Protein AF-A0A834Q618-F1 (afdb_monomer_lite)

Radius of gyration: 37.73 Å; chains: 1; bounding box: 84×30×116 Å

Structure (mmCIF, N/CA/C/O backbone):
data_AF-A0A834Q618-F1
#
_entry.id   AF-A0A834Q618-F1
#
loop_
_atom_site.group_PDB
_atom_site.id
_atom_site.type_symbol
_atom_site.label_atom_id
_atom_site.label_alt_id
_atom_site.label_comp_id
_atom_site.label_asym_id
_atom_site.label_entity_id
_atom_site.label_seq_id
_atom_site.pdbx_PDB_ins_code
_atom_site.Cartn_x
_atom_site.Cartn_y
_atom_site.Cartn_z
_atom_site.occupancy
_atom_site.B_iso_or_equiv
_atom_site.auth_seq_id
_atom_site.auth_comp_id
_atom_site.auth_asym_id
_atom_site.auth_atom_id
_atom_site.pdbx_PDB_model_num
ATOM 1 N N . MET A 1 1 ? -17.304 11.731 16.833 1.00 40.66 1 MET A N 1
ATOM 2 C CA . MET A 1 1 ? -16.859 10.463 17.456 1.00 40.66 1 MET A CA 1
ATOM 3 C C . MET A 1 1 ? -17.101 10.399 18.963 1.00 40.66 1 MET A C 1
ATOM 5 O O . MET A 1 1 ? -17.538 9.357 19.423 1.00 40.66 1 MET A O 1
ATOM 9 N N . LEU A 1 2 ? -16.956 11.498 19.718 1.00 38.47 2 LEU A N 1
ATOM 10 C CA . LEU A 1 2 ? -17.278 11.544 21.161 1.00 38.47 2 LEU A CA 1
ATOM 11 C C . LEU A 1 2 ? -18.726 11.138 21.531 1.00 38.47 2 LEU A C 1
ATOM 13 O O . LEU A 1 2 ? -18.970 10.692 22.645 1.00 38.47 2 LEU A O 1
ATOM 17 N N . VAL A 1 3 ? -19.680 11.230 20.597 1.00 41.81 3 VAL A N 1
ATOM 18 C CA . VAL A 1 3 ? -21.103 10.918 20.839 1.00 41.81 3 VAL A CA 1
ATOM 19 C C . VAL A 1 3 ? -21.386 9.406 20.951 1.00 41.81 3 VAL A C 1
ATOM 21 O O . VAL A 1 3 ? -22.304 9.021 21.665 1.00 41.81 3 VAL A O 1
ATOM 24 N N . GLN A 1 4 ? -20.587 8.528 20.328 1.00 46.81 4 GLN A N 1
ATOM 25 C CA . GLN A 1 4 ? -20.786 7.069 20.437 1.00 46.81 4 GLN A CA 1
ATOM 26 C C . GLN A 1 4 ? -20.205 6.480 21.730 1.00 46.81 4 GLN A C 1
ATOM 28 O O . GLN A 1 4 ? -20.763 5.532 22.275 1.00 46.81 4 GLN A O 1
ATOM 33 N N . ILE A 1 5 ? -19.145 7.086 22.270 1.00 48.22 5 ILE A N 1
ATOM 34 C CA . ILE A 1 5 ? -18.545 6.678 23.550 1.00 48.22 5 ILE A CA 1
ATOM 35 C C . ILE A 1 5 ? -19.455 7.083 24.728 1.00 48.22 5 ILE A C 1
ATOM 37 O O . ILE A 1 5 ? -19.539 6.371 25.727 1.00 48.22 5 ILE A O 1
ATOM 41 N N . TRP A 1 6 ? -20.217 8.174 24.587 1.00 47.97 6 TRP A N 1
ATOM 42 C CA . TRP A 1 6 ? -21.149 8.646 25.619 1.00 47.97 6 TRP A CA 1
ATOM 43 C C . TRP A 1 6 ? -22.404 7.770 25.777 1.00 47.97 6 TRP A C 1
ATOM 45 O O . TRP A 1 6 ? -22.947 7.671 26.875 1.00 47.97 6 TRP A O 1
ATOM 55 N N . GLY A 1 7 ? -22.845 7.089 24.713 1.00 50.25 7 GLY A N 1
ATOM 56 C CA . GLY A 1 7 ? -24.029 6.226 24.761 1.00 50.25 7 GLY A CA 1
ATOM 57 C C . GLY A 1 7 ? -23.851 5.018 25.685 1.00 50.25 7 GLY A C 1
ATOM 58 O O . GLY A 1 7 ? -24.687 4.776 26.549 1.00 50.25 7 GLY A O 1
ATOM 59 N N . SER A 1 8 ? -22.735 4.290 25.568 1.00 50.34 8 SER A N 1
ATOM 60 C CA . SER A 1 8 ? -22.522 3.059 26.350 1.00 50.34 8 SER A CA 1
ATOM 61 C C . SER A 1 8 ? -22.230 3.328 27.835 1.00 50.34 8 SER A C 1
ATOM 63 O O . SER A 1 8 ? -22.643 2.554 28.698 1.00 50.34 8 SER A O 1
ATOM 65 N N . TYR A 1 9 ? -21.580 4.454 28.158 1.00 54.53 9 TYR A N 1
ATOM 66 C CA . TYR A 1 9 ? -21.450 4.927 29.543 1.00 54.53 9 TYR A CA 1
ATOM 67 C C . TYR A 1 9 ? -22.809 5.312 30.138 1.00 54.53 9 TYR A C 1
ATOM 69 O O . TYR A 1 9 ? -23.089 4.983 31.290 1.00 54.53 9 TYR A O 1
ATOM 77 N N . SER A 1 10 ? -23.677 5.933 29.332 1.00 66.50 10 SER A N 1
ATOM 78 C CA . SER A 1 10 ? -25.019 6.322 29.760 1.00 66.50 10 SER A CA 1
ATOM 79 C C . SER A 1 10 ? -25.891 5.111 30.097 1.00 66.50 10 SER A C 1
ATOM 81 O O . SER A 1 10 ? -26.555 5.133 31.127 1.00 66.50 10 SER A O 1
ATOM 83 N N . TYR A 1 11 ? -25.860 4.021 29.320 1.00 78.75 11 TYR A N 1
ATOM 84 C CA . TYR A 1 11 ? -26.714 2.857 29.612 1.00 78.75 11 TYR A CA 1
ATOM 85 C C . TYR A 1 11 ? -26.318 2.110 30.891 1.00 78.75 11 TYR A C 1
ATOM 87 O O . TYR A 1 11 ? -27.207 1.733 31.653 1.00 78.75 11 TYR A O 1
ATOM 95 N N . THR A 1 12 ? -25.020 1.941 31.179 1.00 78.88 12 THR A N 1
ATOM 96 C CA . THR A 1 12 ? -24.576 1.344 32.454 1.00 78.88 12 THR A CA 1
ATOM 97 C C . THR A 1 12 ? -24.971 2.225 33.640 1.00 78.88 12 THR A C 1
ATOM 99 O O . THR A 1 12 ? -25.429 1.731 34.669 1.00 78.88 12 THR A O 1
ATOM 102 N N . GLU A 1 13 ? -24.830 3.544 33.507 1.00 82.38 13 GLU A N 1
ATOM 103 C CA . GLU A 1 13 ? -25.205 4.496 34.552 1.00 82.38 13 GLU A CA 1
ATOM 104 C C . GLU A 1 13 ? -26.724 4.540 34.776 1.00 82.38 13 GLU A C 1
ATOM 106 O O . GLU A 1 13 ? -27.180 4.487 35.917 1.00 82.38 13 GLU A O 1
ATOM 111 N N . VAL A 1 14 ? -27.518 4.539 33.701 1.00 83.75 14 VAL A N 1
ATOM 112 C CA . VAL A 1 14 ? -28.985 4.463 33.752 1.00 83.75 14 VAL A CA 1
ATOM 113 C C . VAL A 1 14 ? -29.437 3.148 34.387 1.00 83.75 14 VAL A C 1
ATOM 115 O O . VAL A 1 14 ? -30.284 3.179 35.278 1.00 83.75 14 VAL A O 1
ATOM 118 N N . ALA A 1 15 ? -28.848 2.009 34.012 1.00 84.00 15 ALA A N 1
ATOM 119 C CA . ALA A 1 15 ? -29.159 0.717 34.623 1.00 84.00 15 ALA A CA 1
ATOM 120 C C . ALA A 1 15 ? -28.854 0.711 36.131 1.00 84.00 15 ALA A C 1
ATOM 122 O O . ALA A 1 15 ? -29.687 0.278 36.929 1.00 84.00 15 ALA A O 1
ATOM 123 N N . ASN A 1 16 ? -27.705 1.261 36.536 1.00 85.38 16 ASN A N 1
ATOM 124 C CA . ASN A 1 16 ? -27.329 1.394 37.944 1.00 85.38 16 ASN A CA 1
ATOM 125 C C . ASN A 1 16 ? -28.275 2.326 38.714 1.00 85.38 16 ASN A C 1
ATOM 127 O O . ASN A 1 16 ? -28.634 2.033 39.853 1.00 85.38 16 ASN A O 1
ATOM 131 N N . ASN A 1 17 ? -28.698 3.438 38.111 1.00 87.56 17 ASN A N 1
ATOM 132 C CA . ASN A 1 17 ? -29.636 4.371 38.734 1.00 87.56 17 ASN A CA 1
ATOM 133 C C . ASN A 1 17 ? -31.019 3.735 38.907 1.00 87.56 17 ASN A C 1
ATOM 135 O O . ASN A 1 17 ? -31.569 3.786 40.001 1.00 87.56 17 ASN A O 1
ATOM 139 N N . VAL A 1 18 ? -31.527 3.031 37.889 1.00 86.06 18 VAL A N 1
ATOM 140 C CA . VAL A 1 18 ? -32.779 2.262 37.988 1.00 86.06 18 VAL A CA 1
ATOM 141 C C . VAL A 1 18 ? -32.702 1.235 39.115 1.00 86.06 18 VAL A C 1
ATOM 143 O O . VAL A 1 18 ? -33.665 1.073 39.860 1.00 86.06 18 VAL A O 1
ATOM 146 N N . GLN A 1 19 ? -31.570 0.546 39.283 1.00 85.31 19 GLN A N 1
ATOM 147 C CA . GLN A 1 19 ? -31.406 -0.426 40.366 1.00 85.31 19 GLN A CA 1
ATOM 148 C C . GLN A 1 19 ? -31.415 0.208 41.764 1.00 85.31 19 GLN A C 1
ATOM 150 O O . GLN A 1 19 ? -31.935 -0.427 42.684 1.00 85.31 19 GLN A O 1
ATOM 155 N N . LYS A 1 20 ? -30.896 1.435 41.916 1.00 88.50 20 LYS A N 1
ATOM 156 C CA . LYS A 1 20 ? -30.849 2.177 43.190 1.00 88.50 20 LYS A CA 1
ATOM 157 C C . LYS A 1 20 ? -32.211 2.685 43.669 1.00 88.50 20 LYS A C 1
ATOM 159 O O . LYS A 1 20 ? -32.363 2.895 44.867 1.00 88.50 20 LYS A O 1
ATOM 164 N N . GLU A 1 21 ? -33.173 2.877 42.768 1.00 87.38 21 GLU A N 1
ATOM 165 C CA . GLU A 1 21 ? -34.527 3.325 43.124 1.00 87.38 21 GLU A CA 1
ATOM 166 C C . GLU A 1 21 ? -35.252 2.320 44.032 1.00 87.38 21 GLU A C 1
ATOM 168 O O . GLU A 1 21 ? -35.000 1.113 43.972 1.00 87.38 21 GLU A O 1
ATOM 173 N N . GLU A 1 22 ? -36.192 2.787 44.853 1.00 84.94 22 GLU A N 1
ATOM 174 C CA . GLU A 1 22 ? -36.972 1.899 45.721 1.00 84.94 22 GLU A CA 1
ATOM 175 C C . GLU A 1 22 ? -37.830 0.927 44.897 1.00 84.94 22 GLU A C 1
ATOM 177 O O . GLU A 1 22 ? -38.580 1.302 43.997 1.00 84.94 22 GLU A O 1
ATOM 182 N N . THR A 1 23 ? -37.699 -0.368 45.196 1.00 87.12 23 THR A N 1
ATOM 183 C CA . THR A 1 23 ? -38.420 -1.426 44.475 1.00 87.12 23 THR A CA 1
ATOM 184 C C . THR A 1 23 ? -39.884 -1.508 44.897 1.00 87.12 23 THR A C 1
ATOM 186 O O . THR A 1 23 ? -40.742 -1.811 44.074 1.00 87.12 23 THR A O 1
ATOM 189 N N . VAL A 1 24 ? -40.169 -1.245 46.172 1.00 87.56 24 VAL A N 1
ATOM 190 C CA . VAL A 1 24 ? -41.509 -1.350 46.746 1.00 87.56 24 VAL A CA 1
ATOM 191 C C . VAL A 1 24 ? -41.800 -0.079 47.525 1.00 87.56 24 VAL A C 1
ATOM 193 O O . VAL A 1 24 ? -41.037 0.288 48.415 1.00 87.56 24 VAL A O 1
ATOM 196 N N . LEU A 1 25 ? -42.910 0.573 47.195 1.00 88.44 25 LEU A N 1
ATOM 197 C CA . LEU A 1 25 ? -43.327 1.848 47.768 1.00 88.44 25 LEU A CA 1
ATOM 198 C C . LEU A 1 25 ? -44.688 1.683 48.443 1.00 88.44 25 LEU A C 1
ATOM 200 O O . LEU A 1 25 ? -45.622 1.134 47.860 1.00 88.44 25 LEU A O 1
ATOM 204 N N . ASN A 1 26 ? -44.819 2.197 49.665 1.00 85.81 26 ASN A N 1
ATOM 205 C CA . ASN A 1 26 ? -46.107 2.287 50.350 1.00 85.81 26 ASN A CA 1
ATOM 206 C C . ASN A 1 26 ? -46.702 3.680 50.149 1.00 85.81 26 ASN A C 1
ATOM 208 O O . ASN A 1 26 ? -46.191 4.665 50.680 1.00 85.81 26 ASN A O 1
ATOM 212 N N . ILE A 1 27 ? -47.806 3.761 49.409 1.00 87.69 27 ILE A N 1
ATOM 213 C CA . ILE A 1 27 ? -48.537 5.003 49.159 1.00 87.69 27 ILE A CA 1
ATOM 214 C C . ILE A 1 27 ? -49.882 4.911 49.880 1.00 87.69 27 ILE A C 1
ATOM 216 O O . ILE A 1 27 ? -50.836 4.315 49.382 1.00 87.69 27 ILE A O 1
ATOM 220 N N . GLN A 1 28 ? -49.959 5.517 51.070 1.00 87.50 28 GLN A N 1
ATOM 221 C CA . GLN A 1 28 ? -51.125 5.465 51.963 1.00 87.50 28 GLN A CA 1
ATOM 222 C C . GLN A 1 28 ? -51.550 4.021 52.288 1.00 87.50 28 GLN A C 1
ATOM 224 O O . GLN A 1 28 ? -50.956 3.390 53.155 1.00 87.50 28 GLN A O 1
ATOM 229 N N . PHE A 1 29 ? -52.575 3.510 51.603 1.00 89.38 29 PHE A N 1
ATOM 230 C CA . PHE A 1 29 ? -53.134 2.167 51.775 1.00 89.38 29 PHE A CA 1
ATOM 231 C C . PHE A 1 29 ? -52.841 1.236 50.582 1.00 89.38 29 PHE A C 1
ATOM 233 O O . PHE A 1 29 ? -53.387 0.136 50.522 1.00 89.38 29 PHE A O 1
ATOM 240 N N . VAL A 1 30 ? -52.005 1.665 49.629 1.00 87.56 30 VAL A N 1
ATOM 241 C CA . VAL A 1 30 ? -51.632 0.907 48.426 1.00 87.56 30 VAL A CA 1
ATOM 242 C C . VAL A 1 30 ? -50.139 0.581 48.448 1.00 87.56 30 VAL A C 1
ATOM 244 O O . VAL A 1 30 ? -49.305 1.466 48.638 1.00 87.56 30 VAL A O 1
ATOM 247 N N . LEU A 1 31 ? -49.811 -0.690 48.211 1.00 89.62 31 LEU A N 1
ATOM 248 C CA . LEU A 1 31 ? -48.448 -1.167 47.986 1.00 89.62 31 LEU A CA 1
ATOM 249 C C . LEU A 1 31 ? -48.170 -1.163 46.479 1.00 89.62 31 LEU A C 1
ATOM 251 O O . LEU A 1 31 ? -48.850 -1.857 45.722 1.00 89.62 31 LEU A O 1
ATOM 255 N N . LEU A 1 32 ? -47.183 -0.387 46.046 1.00 89.00 32 LEU A N 1
ATOM 256 C CA . LEU A 1 32 ? -46.715 -0.355 44.667 1.00 89.00 32 LEU A CA 1
ATOM 257 C C . LEU A 1 32 ? -45.437 -1.189 44.553 1.00 89.00 32 LEU A C 1
ATOM 259 O O . LEU A 1 32 ? -44.443 -0.885 45.208 1.00 89.00 32 LEU A O 1
ATOM 263 N N . ASP A 1 33 ? -45.464 -2.215 43.708 1.00 89.88 33 ASP A N 1
ATOM 264 C CA . ASP A 1 33 ? -44.295 -3.029 43.377 1.00 89.88 33 ASP A CA 1
ATOM 265 C C . ASP A 1 33 ? -43.768 -2.652 41.983 1.00 89.88 33 ASP A C 1
ATOM 267 O O . ASP A 1 33 ? -44.402 -2.912 40.957 1.00 89.88 33 ASP A O 1
ATOM 271 N N . CYS A 1 34 ? -42.591 -2.031 41.952 1.00 89.06 34 CYS A N 1
ATOM 272 C CA . CYS A 1 34 ? -41.900 -1.600 40.741 1.00 89.06 34 CYS A CA 1
ATOM 273 C C . CYS A 1 34 ? -40.904 -2.647 40.214 1.00 89.06 34 CYS A C 1
ATOM 275 O O . CYS A 1 34 ? -40.183 -2.361 39.255 1.00 89.06 34 CYS A O 1
ATOM 277 N N . SER A 1 35 ? -40.845 -3.857 40.789 1.00 90.75 35 SER A N 1
ATOM 278 C CA . SER A 1 35 ? -39.884 -4.908 40.408 1.00 90.75 35 SER A CA 1
ATOM 279 C C . SER A 1 35 ? -39.902 -5.210 38.911 1.00 90.75 35 SER A C 1
ATOM 281 O O . SER A 1 35 ? -38.851 -5.229 38.269 1.00 90.75 35 SER A O 1
ATOM 283 N N . HIS A 1 36 ? -41.093 -5.383 38.328 1.00 89.31 36 HIS A N 1
ATOM 284 C CA . HIS A 1 36 ? -41.248 -5.674 36.900 1.00 89.31 36 HIS A CA 1
ATOM 285 C C . HIS A 1 36 ? -40.763 -4.527 36.007 1.00 89.31 36 HIS A C 1
ATOM 287 O O . HIS A 1 36 ? -40.120 -4.771 34.985 1.00 89.31 36 HIS A O 1
ATOM 293 N N . LEU A 1 37 ? -41.020 -3.279 36.408 1.00 89.12 37 LEU A N 1
ATOM 294 C CA . LEU A 1 37 ? -40.572 -2.100 35.672 1.00 89.12 37 LEU A CA 1
ATOM 295 C C . LEU A 1 37 ? -39.046 -1.965 35.730 1.00 89.12 37 LEU A C 1
ATOM 297 O O . LEU A 1 37 ? -38.408 -1.807 34.689 1.00 89.12 37 LEU A O 1
ATOM 301 N N . LYS A 1 38 ? -38.451 -2.097 36.924 1.00 90.38 38 LYS A N 1
ATOM 302 C CA . LYS A 1 38 ? -36.992 -2.068 37.116 1.00 90.38 38 LYS A CA 1
ATOM 303 C C . LYS A 1 38 ? -36.307 -3.148 36.287 1.00 90.38 38 LYS A C 1
ATOM 305 O O . LYS A 1 38 ? -35.340 -2.861 35.585 1.00 90.38 38 LYS A O 1
ATOM 310 N N . PHE A 1 39 ? -36.838 -4.370 36.322 1.00 90.00 39 PHE A N 1
ATOM 311 C CA . PHE A 1 39 ? -36.322 -5.478 35.527 1.00 90.00 39 PHE A CA 1
ATOM 312 C C . PHE A 1 39 ? -36.376 -5.172 34.025 1.00 90.00 39 PHE A C 1
ATOM 314 O O . PHE A 1 39 ? -35.358 -5.301 33.348 1.00 90.00 39 PHE A O 1
ATOM 321 N N . SER A 1 40 ? -37.520 -4.708 33.510 1.00 92.06 40 SER A N 1
ATOM 322 C CA . SER A 1 40 ? -37.678 -4.390 32.084 1.00 92.06 40 SER A CA 1
ATOM 323 C C . SER A 1 40 ? -36.729 -3.279 31.624 1.00 92.06 40 SER A C 1
ATOM 325 O O . SER A 1 40 ? -36.155 -3.371 30.543 1.00 92.06 40 SER A O 1
ATOM 327 N N . LEU A 1 41 ? -36.530 -2.240 32.439 1.00 89.75 41 LEU A N 1
ATOM 328 C CA . LEU A 1 41 ? -3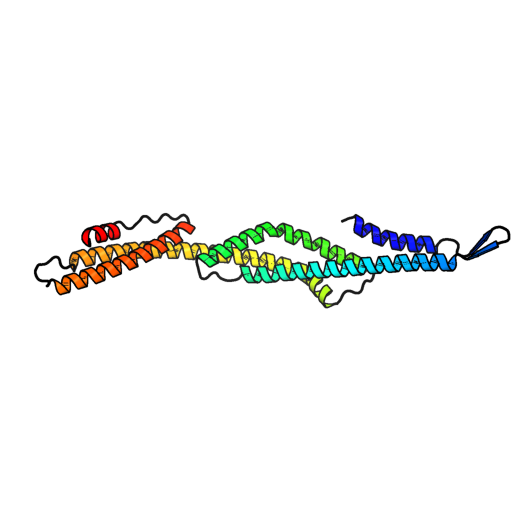5.627 -1.132 32.117 1.00 89.75 41 LEU A CA 1
ATOM 329 C C . LEU A 1 41 ? -34.160 -1.574 32.080 1.00 89.75 41 LEU A C 1
ATOM 331 O O . LEU A 1 41 ? -33.446 -1.238 31.135 1.00 89.75 41 LEU A O 1
ATOM 335 N N . VAL A 1 42 ? -33.717 -2.359 33.066 1.00 90.00 42 VAL A N 1
ATOM 336 C CA . VAL A 1 42 ? -32.355 -2.919 33.089 1.00 90.00 42 VAL A CA 1
ATOM 337 C C . VAL A 1 42 ? -32.138 -3.859 31.901 1.00 90.00 42 VAL A C 1
ATOM 339 O O . VAL A 1 42 ? -31.107 -3.771 31.239 1.00 90.00 42 VAL A O 1
ATOM 342 N N . GLN A 1 43 ? -33.120 -4.708 31.580 1.00 91.12 43 GLN A N 1
ATOM 343 C CA . GLN A 1 43 ? -33.076 -5.579 30.401 1.00 91.12 43 GLN A CA 1
ATOM 344 C C . GLN A 1 43 ? -32.890 -4.779 29.109 1.00 91.12 43 GLN A C 1
ATOM 346 O O . GLN A 1 43 ? -31.993 -5.095 28.332 1.00 91.12 43 GLN A O 1
ATOM 351 N N . HIS A 1 44 ? -33.660 -3.707 28.904 1.00 88.81 44 HIS A N 1
ATOM 352 C CA . HIS A 1 44 ? -33.487 -2.852 27.729 1.00 88.81 44 HIS A CA 1
ATOM 353 C C . HIS A 1 44 ? -32.113 -2.177 27.687 1.00 88.81 44 HIS A C 1
ATOM 355 O O . HIS A 1 44 ? -31.505 -2.126 26.621 1.00 88.81 44 HIS A O 1
ATOM 361 N N . CYS A 1 45 ? -31.594 -1.689 28.818 1.00 88.06 45 CYS A N 1
ATOM 362 C CA . CYS A 1 45 ? -30.252 -1.100 28.864 1.00 88.06 45 CYS A CA 1
ATOM 363 C C . CYS A 1 45 ? -29.180 -2.113 28.435 1.00 88.06 45 CYS A C 1
ATOM 365 O O . CYS A 1 45 ? -28.335 -1.789 27.603 1.00 88.06 45 CYS A O 1
ATOM 367 N N . ASN A 1 46 ? -29.263 -3.348 28.938 1.00 87.69 46 ASN A N 1
ATOM 368 C CA . ASN A 1 46 ? -28.349 -4.430 28.567 1.00 87.69 46 ASN A CA 1
ATOM 369 C C . ASN A 1 46 ? -28.492 -4.818 27.089 1.00 87.69 46 ASN A C 1
ATOM 371 O O . ASN A 1 46 ? -27.495 -5.019 26.402 1.00 87.69 46 ASN A O 1
ATOM 375 N N . GLU A 1 47 ? -29.720 -4.895 26.572 1.00 90.31 47 GLU A N 1
ATOM 376 C CA . GLU A 1 47 ? -29.977 -5.205 25.164 1.00 90.31 47 GLU A CA 1
ATOM 377 C C . GLU A 1 47 ? -29.346 -4.159 24.235 1.00 90.31 47 GLU A C 1
ATOM 379 O O . GLU A 1 47 ? -28.671 -4.511 23.266 1.00 90.31 47 GLU A O 1
ATOM 384 N N . TRP A 1 48 ? -29.528 -2.872 24.538 1.00 89.06 48 TRP A N 1
ATOM 385 C CA . TRP A 1 48 ? -28.931 -1.787 23.762 1.00 89.06 48 TRP A CA 1
ATOM 386 C C . TRP A 1 48 ? -27.413 -1.782 23.865 1.00 89.06 48 TRP A C 1
ATOM 388 O O . TRP A 1 48 ? -26.744 -1.679 22.838 1.00 89.06 48 TRP A O 1
ATOM 398 N N . GLN A 1 49 ? -26.866 -1.954 25.068 1.00 86.25 49 GLN A N 1
ATOM 399 C CA . GLN A 1 49 ? -25.425 -2.073 25.268 1.00 86.25 49 GLN A CA 1
ATOM 400 C C . GLN A 1 49 ? -24.839 -3.205 24.422 1.00 86.25 49 GLN A C 1
ATOM 402 O O . GLN A 1 49 ? -23.914 -2.953 23.655 1.00 86.25 49 GLN A O 1
ATOM 407 N N . ASN A 1 50 ? -25.432 -4.401 24.474 1.00 88.44 50 ASN A N 1
ATOM 408 C CA . ASN A 1 50 ? -24.999 -5.553 23.684 1.00 88.44 50 ASN A CA 1
ATOM 409 C C . ASN A 1 50 ? -25.063 -5.283 22.176 1.00 88.44 50 ASN A C 1
ATOM 411 O O . ASN A 1 50 ? -24.152 -5.662 21.441 1.00 88.44 50 ASN A O 1
ATOM 415 N N . LYS A 1 51 ? -26.113 -4.608 21.691 1.00 90.06 51 LYS A N 1
ATOM 416 C CA . LYS A 1 51 ? -26.220 -4.226 20.272 1.00 90.06 51 LYS A CA 1
ATOM 417 C C . LYS A 1 51 ? -25.114 -3.255 19.865 1.00 90.06 51 LYS A C 1
ATOM 419 O O . LYS A 1 51 ? -24.491 -3.449 18.824 1.00 90.06 51 LYS A O 1
ATOM 424 N N . PHE A 1 52 ? -24.845 -2.233 20.676 1.00 88.44 52 PHE A N 1
ATOM 425 C CA . PHE A 1 52 ? -23.805 -1.248 20.379 1.00 88.44 52 PHE A CA 1
ATOM 426 C C . PHE A 1 52 ? -22.401 -1.844 20.434 1.00 88.44 52 PHE A C 1
ATOM 428 O O . PHE A 1 52 ? -21.598 -1.559 19.549 1.00 88.44 52 PHE A O 1
ATOM 435 N N . THR A 1 53 ? -22.100 -2.678 21.429 1.00 88.56 53 THR A N 1
ATOM 436 C CA . THR A 1 53 ? -20.794 -3.336 21.534 1.00 88.56 53 THR A CA 1
ATOM 437 C C . THR A 1 53 ? -20.584 -4.367 20.431 1.00 88.56 53 THR A C 1
ATOM 439 O O . THR A 1 53 ? -19.488 -4.449 19.883 1.00 88.56 53 THR A O 1
ATOM 442 N N . THR A 1 54 ? -21.632 -5.092 20.029 1.00 91.06 54 THR A N 1
ATOM 443 C CA . THR A 1 54 ? -21.572 -6.003 18.873 1.00 91.06 54 THR A CA 1
ATOM 444 C C . THR A 1 54 ? -21.276 -5.238 17.587 1.00 91.06 54 THR A C 1
ATOM 446 O O . THR A 1 54 ? -20.357 -5.606 16.861 1.00 91.06 54 THR A O 1
ATOM 449 N N . LEU A 1 55 ? -21.982 -4.129 17.342 1.00 92.06 55 LEU A N 1
ATOM 450 C CA . LEU A 1 55 ? -21.733 -3.283 16.175 1.00 92.06 55 LEU A CA 1
ATOM 451 C C . LEU A 1 55 ? -20.317 -2.689 16.196 1.00 92.06 55 LEU A C 1
ATOM 453 O O . LEU A 1 55 ? -19.636 -2.669 15.175 1.00 92.06 55 LEU A O 1
ATOM 457 N N . LEU A 1 56 ? -19.855 -2.225 17.362 1.00 90.94 56 LEU A N 1
ATOM 458 C CA . LEU A 1 56 ? -18.500 -1.706 17.532 1.00 90.94 56 LEU A CA 1
ATOM 459 C C . LEU A 1 56 ? -17.453 -2.771 17.192 1.00 90.94 56 LEU A C 1
ATOM 461 O O . LEU A 1 56 ? -16.504 -2.468 16.476 1.00 90.94 56 LEU A O 1
ATOM 465 N N . LYS A 1 57 ? -17.654 -4.009 17.658 1.00 92.75 57 LYS A N 1
ATOM 466 C CA . LYS A 1 57 ? -16.788 -5.151 17.349 1.00 92.75 57 LYS A CA 1
ATOM 467 C C . LYS A 1 57 ? -16.718 -5.416 15.851 1.00 92.75 57 LYS A C 1
ATOM 469 O O . LYS A 1 57 ? -15.624 -5.531 15.314 1.00 92.75 57 LYS A O 1
ATOM 474 N N . GLU A 1 58 ? -17.863 -5.489 15.177 1.00 94.69 58 GLU A N 1
ATOM 475 C CA . GLU A 1 58 ? -17.923 -5.726 13.730 1.00 94.69 58 GLU A CA 1
ATOM 476 C C . GLU A 1 58 ? -17.218 -4.616 12.943 1.00 94.69 58 GLU A C 1
ATOM 478 O O . GLU A 1 58 ? -16.419 -4.895 12.051 1.00 94.69 58 GLU A O 1
ATOM 483 N N . MET A 1 59 ? -17.448 -3.354 13.314 1.00 93.50 59 MET A N 1
ATOM 484 C CA . MET A 1 59 ? -16.796 -2.211 12.675 1.00 93.50 59 MET A CA 1
ATOM 485 C C . MET A 1 59 ? -15.283 -2.185 12.917 1.00 93.50 59 MET A C 1
ATOM 487 O O . MET A 1 59 ? -14.529 -1.905 11.987 1.00 93.50 59 MET A O 1
ATOM 491 N N . ALA A 1 60 ? -14.837 -2.450 14.147 1.00 93.94 60 ALA A N 1
ATOM 492 C CA . ALA A 1 60 ? -13.421 -2.448 14.506 1.00 93.94 60 ALA A CA 1
ATOM 493 C C . ALA A 1 60 ? -12.668 -3.588 13.807 1.00 93.94 60 ALA A C 1
ATOM 495 O O . ALA A 1 60 ? -11.629 -3.349 13.197 1.00 93.94 60 ALA A O 1
ATOM 496 N N . ALA A 1 61 ? -13.231 -4.801 13.819 1.00 95.31 61 ALA A N 1
ATOM 497 C CA . ALA A 1 61 ? -12.663 -5.956 13.128 1.00 95.31 61 ALA A CA 1
ATOM 498 C C . ALA A 1 61 ? -12.617 -5.754 11.606 1.00 95.31 61 ALA A C 1
ATOM 500 O O . ALA A 1 61 ? -11.607 -6.065 10.980 1.00 95.31 61 ALA A O 1
ATOM 501 N N . GLY A 1 62 ? -13.672 -5.178 11.014 1.00 96.31 62 GLY A N 1
ATOM 502 C CA . GLY A 1 62 ? -13.699 -4.845 9.589 1.00 96.31 62 GLY A CA 1
ATOM 503 C C . GLY A 1 62 ? -12.608 -3.847 9.202 1.00 96.31 62 GLY A C 1
ATOM 504 O O . GLY A 1 62 ? -11.840 -4.106 8.281 1.00 96.31 62 GLY A O 1
ATOM 505 N N . ARG A 1 63 ? -12.471 -2.749 9.956 1.00 95.50 63 ARG A N 1
ATOM 506 C CA . ARG A 1 63 ? -11.420 -1.742 9.722 1.00 95.50 63 ARG A CA 1
ATOM 507 C C . ARG A 1 63 ? -10.016 -2.301 9.893 1.00 95.50 63 ARG A C 1
ATOM 509 O O . ARG A 1 63 ? -9.134 -1.971 9.108 1.00 95.50 63 ARG A O 1
ATOM 516 N N . LEU A 1 64 ? -9.812 -3.138 10.909 1.00 97.06 64 LEU A N 1
ATOM 517 C CA . LEU A 1 64 ? -8.539 -3.809 11.131 1.00 97.06 64 LEU A CA 1
ATOM 518 C C . LEU A 1 64 ? -8.185 -4.685 9.921 1.00 97.06 64 LEU A C 1
ATOM 520 O O . LEU A 1 64 ? -7.109 -4.531 9.352 1.00 97.06 64 LEU A O 1
ATOM 524 N N . LEU A 1 65 ? -9.114 -5.526 9.463 1.00 96.81 65 LEU A N 1
ATOM 525 C CA . LEU A 1 65 ? -8.902 -6.384 8.296 1.00 96.81 65 LEU A CA 1
ATOM 526 C C . LEU A 1 65 ? -8.618 -5.583 7.015 1.00 96.81 65 LEU A C 1
ATOM 528 O O . LEU A 1 65 ? -7.717 -5.938 6.252 1.00 96.81 65 LEU A O 1
ATOM 532 N N . GLU A 1 66 ? -9.375 -4.513 6.769 1.00 96.56 66 GLU A N 1
ATOM 533 C CA . GLU A 1 66 ? -9.168 -3.617 5.626 1.00 96.56 66 GLU A CA 1
ATOM 534 C C . GLU A 1 66 ? -7.767 -3.000 5.652 1.00 96.56 66 GLU A C 1
ATOM 536 O O . GLU A 1 66 ? -7.072 -3.006 4.634 1.00 96.56 66 GLU A O 1
ATOM 541 N N . LEU A 1 67 ? -7.324 -2.530 6.821 1.00 96.62 67 LEU A N 1
ATOM 542 C CA . LEU A 1 67 ? -6.006 -1.936 6.997 1.00 96.62 67 LEU A CA 1
ATOM 543 C C . LEU A 1 67 ? -4.887 -2.961 6.773 1.00 96.62 67 LEU A C 1
ATOM 545 O O . LEU A 1 67 ? -3.983 -2.701 5.984 1.00 96.62 67 LEU A O 1
ATOM 549 N N . HIS A 1 68 ? -4.975 -4.149 7.374 1.00 96.06 68 HIS A N 1
ATOM 550 C CA . HIS A 1 68 ? -4.011 -5.234 7.138 1.00 96.06 68 HIS A CA 1
ATOM 551 C C . HIS A 1 68 ? -3.928 -5.620 5.658 1.00 96.06 68 HIS A C 1
ATOM 553 O O . HIS A 1 68 ? -2.840 -5.742 5.088 1.00 96.06 68 HIS A O 1
ATOM 559 N N . THR A 1 69 ? -5.082 -5.767 5.006 1.00 96.81 69 THR A N 1
ATOM 560 C CA . THR A 1 69 ? -5.151 -6.093 3.576 1.00 96.81 69 THR A CA 1
ATOM 561 C C . THR A 1 69 ? -4.490 -4.999 2.743 1.00 96.81 69 THR A C 1
ATOM 563 O O . THR A 1 69 ? -3.666 -5.295 1.877 1.00 96.81 69 THR A O 1
ATOM 566 N N . TYR A 1 70 ? -4.780 -3.731 3.045 1.00 96.50 70 TYR A N 1
ATOM 567 C CA . TYR A 1 70 ? -4.170 -2.585 2.380 1.00 96.50 70 TYR A CA 1
ATOM 568 C C . TYR A 1 70 ? -2.643 -2.576 2.531 1.00 96.50 70 TYR A C 1
ATOM 570 O O . TYR A 1 70 ? -1.938 -2.421 1.530 1.00 96.50 70 TYR A O 1
ATOM 578 N N . LEU A 1 71 ? -2.114 -2.763 3.745 1.00 96.06 71 LEU A N 1
ATOM 579 C CA . LEU A 1 71 ? -0.667 -2.778 3.990 1.00 96.06 71 LEU A CA 1
ATOM 580 C C . LEU A 1 71 ? 0.010 -3.907 3.208 1.00 96.06 71 LEU A C 1
ATOM 582 O O . LEU A 1 71 ? 0.977 -3.667 2.482 1.00 96.06 71 LEU A O 1
ATOM 586 N N . LYS A 1 72 ? -0.537 -5.123 3.289 1.00 95.62 72 LYS A N 1
ATOM 587 C CA . LYS A 1 72 ? 0.021 -6.309 2.634 1.00 95.62 72 LYS A CA 1
ATOM 588 C C . LYS A 1 72 ? -0.002 -6.204 1.112 1.00 95.62 72 LYS A C 1
ATOM 590 O O . LYS A 1 72 ? 1.016 -6.442 0.463 1.00 95.62 72 LYS A O 1
ATOM 595 N N . GLU A 1 73 ? -1.139 -5.832 0.529 1.00 96.19 73 GLU A N 1
ATOM 596 C CA . GLU A 1 73 ? -1.266 -5.724 -0.924 1.00 96.19 73 GLU A CA 1
ATOM 597 C C . GLU A 1 73 ? -0.358 -4.642 -1.503 1.00 96.19 73 GLU A C 1
ATOM 599 O O . GLU A 1 73 ? 0.263 -4.848 -2.548 1.00 96.19 73 GLU A O 1
ATOM 604 N N . ASN A 1 74 ? -0.282 -3.479 -0.853 1.00 95.56 74 ASN A N 1
ATOM 605 C CA . ASN A 1 74 ? 0.544 -2.385 -1.345 1.00 95.56 74 ASN A CA 1
ATOM 606 C C . ASN A 1 74 ? 2.034 -2.660 -1.138 1.00 95.56 74 ASN A C 1
ATOM 608 O O . ASN A 1 74 ? 2.813 -2.350 -2.039 1.00 95.56 74 ASN A O 1
ATOM 612 N N . ALA A 1 75 ? 2.425 -3.309 -0.034 1.00 95.00 75 ALA A N 1
ATOM 613 C CA . ALA A 1 75 ? 3.789 -3.801 0.161 1.00 95.00 75 ALA A CA 1
ATOM 614 C C . ALA A 1 75 ? 4.206 -4.744 -0.974 1.00 95.00 75 ALA A C 1
ATOM 616 O O . ALA A 1 75 ? 5.285 -4.594 -1.550 1.00 95.00 75 ALA A O 1
ATOM 617 N N . GLU A 1 76 ? 3.342 -5.694 -1.338 1.00 94.81 76 GLU A N 1
ATOM 618 C CA . GLU A 1 76 ? 3.638 -6.646 -2.405 1.00 94.81 76 GLU 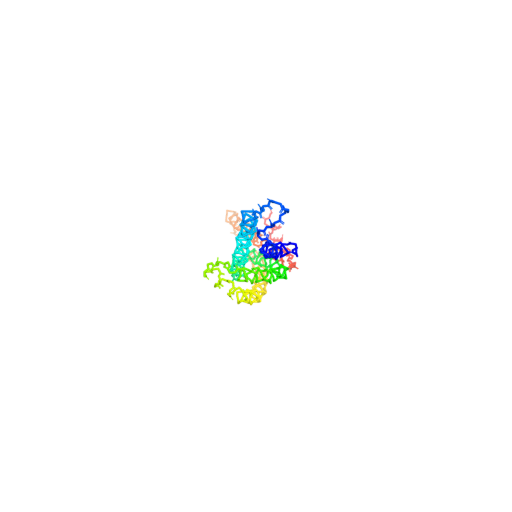A CA 1
ATOM 619 C C . GLU A 1 76 ? 3.717 -5.956 -3.772 1.00 94.81 76 GLU A C 1
ATOM 621 O O . GLU A 1 76 ? 4.659 -6.191 -4.528 1.00 94.81 76 GLU A O 1
ATOM 626 N N . LYS A 1 77 ? 2.757 -5.077 -4.091 1.00 93.56 77 LYS A N 1
ATOM 627 C CA . LYS A 1 77 ? 2.720 -4.345 -5.367 1.00 93.56 77 LYS A CA 1
ATOM 628 C C . LYS A 1 77 ? 3.955 -3.463 -5.547 1.00 93.56 77 LYS A C 1
ATOM 630 O O . LYS A 1 77 ? 4.543 -3.480 -6.626 1.00 93.56 77 LYS A O 1
ATOM 635 N N . ILE A 1 78 ? 4.366 -2.726 -4.512 1.00 93.56 78 ILE A N 1
ATOM 636 C CA . ILE A 1 78 ? 5.473 -1.765 -4.613 1.00 93.56 78 ILE A CA 1
ATOM 637 C C . ILE A 1 78 ? 6.857 -2.426 -4.604 1.00 93.56 78 ILE A C 1
ATOM 639 O O . ILE A 1 78 ? 7.791 -1.902 -5.207 1.00 93.56 78 ILE A O 1
ATOM 643 N N . SER A 1 79 ? 6.970 -3.609 -3.995 1.00 91.94 79 SER A N 1
ATOM 644 C CA . SER A 1 79 ? 8.216 -4.386 -3.957 1.00 91.94 79 SER A CA 1
ATOM 645 C C . SER A 1 79 ? 8.549 -5.074 -5.285 1.00 91.94 79 SER A C 1
ATOM 647 O O . SER A 1 79 ? 9.664 -5.572 -5.465 1.00 91.94 79 SER A O 1
ATOM 649 N N . ARG A 1 80 ? 7.601 -5.139 -6.230 1.00 91.31 80 ARG A N 1
ATOM 650 C CA . ARG A 1 80 ? 7.822 -5.769 -7.538 1.00 91.31 80 ARG A CA 1
ATOM 651 C C . ARG A 1 80 ? 8.819 -4.960 -8.363 1.00 91.31 80 ARG A C 1
ATOM 653 O O . ARG A 1 80 ? 8.671 -3.758 -8.560 1.00 91.31 80 ARG A O 1
ATOM 660 N N . LEU A 1 81 ? 9.831 -5.657 -8.873 1.00 87.69 81 LEU A N 1
ATOM 661 C CA . LEU A 1 81 ? 10.864 -5.080 -9.729 1.00 87.69 81 LEU A CA 1
ATOM 662 C C . LEU A 1 81 ? 10.274 -4.738 -11.107 1.00 87.69 81 LEU A C 1
ATOM 664 O O . LEU A 1 81 ? 9.821 -5.657 -11.794 1.00 87.69 81 LEU A O 1
ATOM 668 N N . PRO A 1 82 ? 10.327 -3.470 -11.549 1.00 88.81 82 PRO A N 1
ATOM 669 C CA . PRO A 1 82 ? 9.846 -3.102 -12.873 1.00 88.81 82 PRO A CA 1
ATOM 670 C C . PRO A 1 82 ? 10.797 -3.632 -13.952 1.00 88.81 82 PRO A C 1
ATOM 672 O O . PRO A 1 82 ? 12.011 -3.385 -13.904 1.00 88.81 82 PRO A O 1
ATOM 675 N N . GLN A 1 83 ? 10.243 -4.348 -14.932 1.00 87.38 83 GLN A N 1
ATOM 676 C CA . GLN A 1 83 ? 10.978 -4.905 -16.072 1.00 87.38 83 GLN A CA 1
ATOM 677 C C . GLN A 1 83 ? 10.930 -3.998 -17.298 1.00 87.38 83 GLN A C 1
ATOM 679 O O . GLN A 1 83 ? 11.838 -4.035 -18.129 1.00 87.38 83 GLN A O 1
ATOM 684 N N . THR A 1 84 ? 9.898 -3.164 -17.401 1.00 87.44 84 THR A N 1
ATOM 685 C CA . THR A 1 84 ? 9.704 -2.232 -18.513 1.00 87.44 84 THR A CA 1
ATOM 686 C C . THR A 1 84 ? 9.666 -0.785 -18.030 1.00 87.44 84 THR A C 1
ATOM 688 O O . THR A 1 84 ? 9.481 -0.496 -16.845 1.00 87.44 84 THR A O 1
ATOM 691 N N . LEU A 1 85 ? 9.858 0.153 -18.961 1.00 84.88 85 LEU A N 1
ATOM 692 C CA . LEU A 1 85 ? 9.777 1.582 -18.655 1.00 84.88 85 LEU A CA 1
ATOM 693 C C . LEU A 1 85 ? 8.355 2.003 -18.246 1.00 84.88 85 LEU A C 1
ATOM 695 O O . LEU A 1 85 ? 8.194 2.885 -17.405 1.00 84.88 85 LEU A O 1
ATOM 699 N N . GLU A 1 86 ? 7.342 1.352 -18.816 1.00 86.88 86 GLU A N 1
ATOM 700 C CA . GLU A 1 86 ? 5.936 1.559 -18.471 1.00 86.88 86 GLU A CA 1
ATOM 701 C C . GLU A 1 86 ? 5.642 1.081 -17.045 1.00 86.88 86 GLU A C 1
ATOM 703 O O . GLU A 1 86 ? 5.134 1.856 -16.234 1.00 86.88 86 GLU A O 1
ATOM 708 N N . GLU A 1 87 ? 6.063 -0.141 -16.698 1.00 89.31 87 GLU A N 1
ATOM 709 C CA . GLU A 1 87 ? 5.954 -0.667 -15.331 1.00 89.31 87 GLU A CA 1
ATOM 710 C C . GLU A 1 87 ? 6.675 0.225 -14.320 1.00 89.31 87 GLU A C 1
ATOM 712 O O . GLU A 1 87 ? 6.127 0.518 -13.261 1.00 89.31 87 GLU A O 1
ATOM 717 N N . LEU A 1 88 ? 7.873 0.719 -14.656 1.00 89.50 88 LEU A N 1
ATOM 718 C CA . LEU A 1 88 ? 8.596 1.663 -13.805 1.00 89.50 88 LEU A CA 1
ATOM 719 C C . LEU A 1 88 ? 7.778 2.940 -13.562 1.00 89.50 88 LEU A C 1
ATOM 721 O O . LEU A 1 88 ? 7.755 3.440 -12.438 1.00 89.50 88 LEU A O 1
ATOM 725 N N . GLY A 1 89 ? 7.120 3.473 -14.594 1.00 87.88 89 GLY A N 1
ATOM 726 C CA . GLY A 1 89 ? 6.254 4.646 -14.479 1.00 87.88 89 GLY A CA 1
ATOM 727 C C . GLY A 1 89 ? 5.083 4.411 -13.524 1.00 87.88 89 GLY A C 1
ATOM 728 O O . GLY A 1 89 ? 4.861 5.216 -12.619 1.00 87.88 89 GLY A O 1
ATOM 729 N N . VAL A 1 90 ? 4.395 3.276 -13.672 1.00 91.44 90 VAL A N 1
ATOM 730 C CA . VAL A 1 90 ? 3.287 2.873 -12.792 1.00 91.44 90 VAL A CA 1
ATOM 731 C C . VAL A 1 90 ? 3.764 2.696 -11.348 1.00 91.44 90 VAL A C 1
ATOM 733 O O . VAL A 1 90 ? 3.144 3.232 -10.432 1.00 91.44 90 VAL A O 1
ATOM 736 N N . SER A 1 91 ? 4.890 2.012 -11.123 1.00 93.56 91 SER A N 1
ATOM 737 C CA . SER A 1 91 ? 5.453 1.822 -9.780 1.00 93.56 91 SER A CA 1
ATOM 738 C C . SER A 1 91 ? 5.882 3.137 -9.124 1.00 93.56 91 SER A C 1
ATOM 740 O O . SER A 1 91 ? 5.705 3.302 -7.921 1.00 93.56 91 SER A O 1
ATOM 742 N N . LEU A 1 92 ? 6.418 4.094 -9.889 1.00 91.50 92 LEU A N 1
ATOM 743 C CA . LEU A 1 92 ? 6.762 5.425 -9.375 1.00 91.50 92 LEU A CA 1
ATOM 744 C C . LEU A 1 92 ? 5.517 6.226 -8.976 1.00 91.50 92 LEU A C 1
ATOM 746 O O . LEU A 1 92 ? 5.535 6.888 -7.943 1.00 91.50 92 LEU A O 1
ATOM 750 N N . GLN A 1 93 ? 4.442 6.153 -9.764 1.00 93.19 93 GLN A N 1
ATOM 751 C CA . GLN A 1 93 ? 3.175 6.803 -9.425 1.00 93.19 93 GLN A CA 1
ATOM 752 C C . GLN A 1 93 ? 2.527 6.165 -8.190 1.00 93.19 93 GLN A C 1
ATOM 754 O O . GLN A 1 93 ? 2.017 6.875 -7.321 1.00 93.19 93 GLN A O 1
ATOM 759 N N . LEU A 1 94 ? 2.579 4.834 -8.086 1.00 94.88 94 LEU A N 1
ATOM 760 C CA . LEU A 1 94 ? 2.125 4.119 -6.898 1.00 94.88 94 LEU A CA 1
ATOM 761 C C . LEU A 1 94 ? 2.934 4.543 -5.667 1.00 94.88 94 LEU A C 1
ATOM 763 O O . LEU A 1 94 ? 2.335 4.840 -4.642 1.00 94.88 94 LEU A O 1
ATOM 767 N N . MET A 1 95 ? 4.266 4.638 -5.772 1.00 95.31 95 MET A N 1
ATOM 768 C CA . MET A 1 95 ? 5.119 5.114 -4.676 1.00 95.31 95 MET A CA 1
ATOM 769 C C . MET A 1 95 ? 4.693 6.501 -4.184 1.00 95.31 95 MET A C 1
ATOM 771 O O . MET A 1 95 ? 4.512 6.689 -2.987 1.00 95.31 95 MET A O 1
ATOM 775 N N . ASP A 1 96 ? 4.507 7.453 -5.099 1.00 94.31 96 ASP A N 1
ATOM 776 C CA . ASP A 1 96 ? 4.108 8.827 -4.764 1.00 94.31 96 ASP A CA 1
ATOM 777 C C . ASP A 1 96 ? 2.738 8.865 -4.069 1.00 94.31 96 ASP A C 1
ATOM 779 O O . ASP A 1 96 ? 2.566 9.513 -3.037 1.00 94.31 96 ASP A O 1
ATOM 783 N N . THR A 1 97 ? 1.786 8.074 -4.575 1.00 95.62 97 THR A N 1
ATOM 784 C CA . THR A 1 97 ? 0.452 7.931 -3.972 1.00 95.62 97 THR A CA 1
ATOM 785 C C . THR A 1 97 ? 0.543 7.365 -2.553 1.00 95.62 97 THR A C 1
ATOM 787 O O . THR A 1 97 ? -0.003 7.944 -1.618 1.00 95.62 97 THR A O 1
ATOM 790 N N . LEU A 1 98 ? 1.293 6.274 -2.362 1.00 95.38 98 LEU A N 1
ATOM 791 C CA . LEU A 1 98 ? 1.460 5.638 -1.053 1.00 95.38 98 LEU A CA 1
ATOM 792 C C . LEU A 1 98 ? 2.180 6.550 -0.053 1.00 95.38 98 LEU A C 1
ATOM 794 O O . LEU A 1 98 ? 1.827 6.551 1.123 1.00 95.38 98 LEU A O 1
ATOM 798 N N . GLN A 1 99 ? 3.160 7.339 -0.500 1.00 94.31 99 GLN A N 1
ATOM 799 C CA . GLN A 1 99 ? 3.834 8.333 0.340 1.00 94.31 99 GLN A CA 1
ATOM 800 C C . GLN A 1 99 ? 2.898 9.478 0.740 1.00 94.31 99 GLN A C 1
ATOM 802 O O . GLN A 1 99 ? 2.960 9.943 1.878 1.00 94.31 99 GLN A O 1
ATOM 807 N N . HIS A 1 100 ? 2.022 9.917 -0.165 1.00 95.12 100 HIS A N 1
ATOM 808 C CA . HIS A 1 100 ? 1.027 10.947 0.124 1.00 95.12 100 HIS A CA 1
ATOM 809 C C . HIS A 1 100 ? -0.033 10.471 1.125 1.00 95.12 100 HIS A C 1
ATOM 811 O O . HIS A 1 100 ? -0.387 11.209 2.044 1.00 95.12 100 HIS A O 1
ATOM 817 N N . ASP A 1 101 ? -0.499 9.230 0.976 1.00 94.19 101 ASP A N 1
ATOM 818 C CA . ASP A 1 101 ? -1.539 8.644 1.826 1.00 94.19 101 ASP A CA 1
ATOM 819 C C . ASP A 1 101 ? -1.006 8.147 3.179 1.00 94.19 101 ASP A C 1
ATOM 821 O O . ASP A 1 101 ? -1.787 7.889 4.095 1.00 94.19 101 ASP A O 1
ATOM 825 N N . LEU A 1 102 ? 0.315 8.051 3.346 1.00 93.50 102 LEU A N 1
ATOM 826 C CA . LEU A 1 102 ? 0.978 7.520 4.541 1.00 93.50 102 LEU A CA 1
ATOM 827 C C . LEU A 1 102 ? 0.466 8.138 5.861 1.00 93.50 102 LEU A C 1
ATOM 829 O O . LEU A 1 102 ? 0.102 7.371 6.755 1.00 93.50 102 LEU A O 1
ATOM 833 N N . PRO A 1 103 ? 0.328 9.475 5.999 1.00 94.25 103 PRO A N 1
ATOM 834 C CA . PRO A 1 103 ? -0.191 10.083 7.227 1.00 94.25 103 PRO A CA 1
ATOM 835 C C . PRO A 1 103 ? -1.672 9.765 7.472 1.00 94.25 103 PRO A C 1
ATOM 837 O O . PRO A 1 103 ? -2.112 9.675 8.618 1.00 94.25 103 PRO A O 1
ATOM 840 N N . ASN A 1 104 ? -2.457 9.603 6.402 1.00 94.25 104 ASN A N 1
ATOM 841 C CA . ASN A 1 104 ? -3.865 9.230 6.507 1.00 94.25 104 ASN A CA 1
ATOM 842 C C . ASN A 1 104 ? -3.982 7.800 7.047 1.00 94.25 104 ASN A C 1
ATOM 844 O O . ASN A 1 104 ? -4.697 7.576 8.019 1.00 94.25 104 ASN A O 1
ATOM 848 N N . VAL A 1 105 ? -3.214 6.862 6.490 1.00 94.62 105 VAL A N 1
ATOM 849 C CA . VAL A 1 105 ? -3.182 5.465 6.948 1.00 94.62 105 VAL A CA 1
ATOM 850 C C . VAL A 1 105 ? -2.730 5.371 8.410 1.00 94.62 105 VAL A C 1
ATOM 852 O O . VAL A 1 105 ? -3.405 4.731 9.214 1.00 94.62 105 VAL A O 1
ATOM 855 N N . GLU A 1 106 ? -1.663 6.082 8.790 1.00 94.81 106 GLU A N 1
ATOM 856 C CA . GLU A 1 106 ? -1.176 6.134 10.176 1.00 94.81 106 GLU A CA 1
ATOM 857 C C . GLU A 1 106 ? -2.249 6.638 11.151 1.00 94.81 106 GLU A C 1
ATOM 859 O O . GLU A 1 106 ? -2.427 6.088 12.237 1.00 94.81 106 GLU A O 1
ATOM 864 N N . SER A 1 107 ? -3.027 7.646 10.743 1.00 95.06 107 SER A N 1
ATOM 865 C CA . SER A 1 107 ? -4.083 8.226 11.578 1.00 95.06 107 SER A CA 1
ATOM 866 C C . SER A 1 107 ? -5.243 7.268 11.885 1.00 95.06 107 SER A C 1
ATOM 868 O O . SER A 1 107 ? -6.008 7.522 12.818 1.00 95.06 107 SER A O 1
ATOM 870 N N . GLN A 1 108 ? -5.379 6.166 11.137 1.00 93.88 108 GLN A N 1
ATOM 871 C CA . GLN A 1 108 ? -6.423 5.161 11.361 1.00 93.88 108 GLN A CA 1
ATOM 872 C C . GLN A 1 108 ? -6.047 4.123 12.423 1.00 93.88 108 GLN A C 1
ATOM 874 O O . GLN A 1 108 ? -6.946 3.519 13.009 1.00 93.88 108 GLN A O 1
ATOM 879 N N . ILE A 1 109 ? -4.755 3.948 12.719 1.00 94.62 109 ILE A N 1
ATOM 880 C CA . ILE A 1 109 ? -4.266 2.946 13.678 1.00 94.62 109 ILE A CA 1
ATOM 881 C C . ILE A 1 109 ? -4.748 3.241 15.115 1.00 94.62 109 ILE A C 1
ATOM 883 O O . ILE A 1 109 ? -5.334 2.344 15.731 1.00 94.62 109 ILE A O 1
ATOM 887 N N . PRO A 1 110 ? -4.600 4.466 15.674 1.00 94.94 110 PRO A N 1
ATOM 888 C CA . PRO A 1 110 ? -5.016 4.732 17.054 1.00 94.94 110 PRO A CA 1
ATOM 889 C C . PRO A 1 110 ? -6.518 4.510 17.309 1.00 94.94 110 PRO A C 1
ATOM 891 O O . PRO A 1 110 ? -6.848 3.829 18.282 1.00 94.94 110 PRO A O 1
ATOM 894 N N . PRO A 1 111 ? -7.444 4.982 16.443 1.00 92.94 111 PRO A N 1
ATOM 895 C CA . PRO A 1 111 ? -8.868 4.701 16.603 1.00 92.94 111 PRO A CA 1
ATOM 896 C C . PRO A 1 111 ? -9.206 3.209 16.671 1.00 92.94 111 PRO A C 1
ATOM 898 O O . PRO A 1 111 ? -10.116 2.838 17.405 1.00 92.94 111 PRO A O 1
ATOM 901 N N . ILE A 1 112 ? -8.499 2.349 15.931 1.00 94.69 112 ILE A N 1
ATOM 902 C CA . ILE A 1 112 ? -8.731 0.899 15.973 1.00 94.69 112 ILE A CA 1
ATOM 903 C C . ILE A 1 112 ? -8.361 0.355 17.362 1.00 94.69 112 ILE A C 1
ATOM 905 O O . ILE A 1 112 ? -9.191 -0.292 18.001 1.00 94.69 112 ILE A O 1
ATOM 909 N N . HIS A 1 113 ? -7.178 0.689 17.890 1.00 94.00 113 HIS A N 1
ATOM 910 C CA . HIS A 1 113 ? -6.771 0.277 19.242 1.00 94.00 113 HIS A CA 1
ATOM 911 C C . HIS A 1 113 ? -7.710 0.802 20.338 1.00 94.00 113 HIS A C 1
ATOM 913 O O . HIS A 1 113 ? -8.045 0.070 21.274 1.00 94.00 113 HIS A O 1
ATOM 919 N N . GLU A 1 114 ? -8.183 2.045 20.220 1.00 92.50 114 GLU A N 1
ATOM 920 C CA . GLU A 1 114 ? -9.157 2.614 21.158 1.00 92.50 114 GLU A CA 1
ATOM 921 C C . GLU A 1 114 ? -10.477 1.831 21.149 1.00 92.50 114 GLU A C 1
ATOM 923 O O . GLU A 1 114 ? -11.039 1.549 22.208 1.00 92.50 114 GLU A O 1
ATOM 928 N N . GLN A 1 115 ? -10.967 1.436 19.969 1.00 90.81 115 GLN A N 1
ATOM 929 C CA . GLN A 1 115 ? -12.187 0.636 19.846 1.00 90.81 115 GLN A CA 1
ATOM 930 C C . GLN A 1 115 ? -12.041 -0.730 20.523 1.00 90.81 115 GLN A C 1
ATOM 932 O O . GLN A 1 115 ? -12.942 -1.130 21.259 1.00 90.81 115 GLN A O 1
ATOM 937 N N . PHE A 1 116 ? -10.908 -1.413 20.347 1.00 93.44 116 PHE A N 1
ATOM 938 C CA . PHE A 1 116 ? -10.650 -2.691 21.018 1.00 93.44 116 PHE A CA 1
ATOM 939 C C . PHE A 1 116 ? -10.461 -2.544 22.532 1.00 93.44 116 PHE A C 1
ATOM 941 O O . PHE A 1 116 ? -11.006 -3.351 23.280 1.00 93.44 116 PHE A O 1
ATOM 948 N N . THR A 1 117 ? -9.828 -1.464 23.000 1.00 92.62 117 THR A N 1
ATOM 949 C CA . THR A 1 117 ? -9.758 -1.134 24.438 1.00 92.62 117 THR A CA 1
ATOM 950 C C . THR A 1 117 ? -11.156 -0.966 25.048 1.00 92.62 117 THR A C 1
ATOM 952 O O . THR A 1 117 ? -11.422 -1.387 26.173 1.00 92.62 117 THR A O 1
ATOM 955 N N . ILE A 1 118 ? -12.090 -0.355 24.308 1.00 88.44 118 ILE A N 1
ATOM 956 C CA . ILE A 1 118 ? -13.488 -0.236 24.746 1.00 88.44 118 ILE A CA 1
ATOM 957 C C . ILE A 1 118 ? -14.150 -1.618 24.797 1.00 88.44 118 ILE A C 1
ATOM 959 O O . ILE A 1 118 ? -14.834 -1.916 25.772 1.00 88.44 118 ILE A O 1
ATOM 963 N N . LEU A 1 119 ? -13.962 -2.462 23.781 1.00 90.94 119 LEU A N 1
ATOM 964 C CA . LEU A 1 119 ? -14.533 -3.814 23.757 1.00 90.94 119 LEU A CA 1
ATOM 965 C C . LEU A 1 119 ? -14.037 -4.667 24.931 1.00 90.94 119 LEU A C 1
ATOM 967 O O . LEU A 1 119 ? -14.855 -5.312 25.584 1.00 90.94 119 LEU A O 1
ATOM 971 N N . GLU A 1 120 ? -12.743 -4.594 25.248 1.00 90.50 120 GLU A N 1
ATOM 972 C CA . GLU A 1 120 ? -12.143 -5.252 26.414 1.00 90.50 120 GLU A CA 1
ATOM 973 C C . GLU A 1 120 ? -12.770 -4.751 27.721 1.00 90.50 120 GLU A C 1
ATOM 975 O O . GLU A 1 120 ? -13.195 -5.543 28.559 1.00 90.50 120 GLU A O 1
ATOM 980 N N . LYS A 1 121 ? -12.924 -3.430 27.871 1.00 87.69 121 LYS A N 1
ATOM 981 C CA . LYS A 1 121 ? -13.551 -2.824 29.053 1.00 87.69 121 LYS A CA 1
ATOM 982 C C . LYS A 1 121 ? -14.990 -3.299 29.296 1.00 87.69 121 LYS A C 1
ATOM 984 O O . LYS A 1 121 ? -15.423 -3.347 30.446 1.00 87.69 121 LYS A O 1
ATOM 989 N N . TYR A 1 122 ? -15.744 -3.572 28.235 1.00 84.75 122 TYR A N 1
ATOM 990 C CA . TYR A 1 122 ? -17.111 -4.098 28.317 1.00 84.75 122 TYR A CA 1
ATOM 991 C C . TYR A 1 122 ? -17.159 -5.636 28.286 1.00 84.75 122 TYR A C 1
ATOM 993 O O . TYR A 1 122 ? -18.242 -6.193 28.127 1.00 84.75 122 TYR A O 1
ATOM 1001 N N . GLU A 1 123 ? -16.011 -6.312 28.431 1.00 87.81 123 GLU A N 1
ATOM 1002 C CA . GLU A 1 123 ? -15.870 -7.777 28.443 1.00 87.81 123 GLU A CA 1
ATOM 1003 C C . GLU A 1 123 ? -16.506 -8.451 27.214 1.00 87.81 123 GLU A C 1
ATOM 1005 O O . GLU A 1 123 ? -17.063 -9.549 27.277 1.00 87.81 123 GLU A O 1
ATOM 1010 N N . VAL A 1 124 ? -16.449 -7.776 26.064 1.00 89.81 124 VAL A N 1
ATOM 1011 C CA . VAL A 1 124 ? -17.024 -8.279 24.817 1.00 89.81 124 VAL A CA 1
ATOM 1012 C C . VAL A 1 124 ? -16.070 -9.325 24.242 1.00 89.81 124 VAL A C 1
ATOM 1014 O O . VAL A 1 124 ? -14.918 -8.992 23.965 1.00 89.81 124 VAL A O 1
ATOM 1017 N N . PRO A 1 125 ? -16.518 -10.568 23.996 1.00 90.44 125 PRO A N 1
ATOM 1018 C CA . PRO A 1 125 ? -15.648 -11.593 23.443 1.00 90.44 125 PRO A CA 1
ATOM 1019 C C . PRO A 1 125 ? -15.261 -11.238 22.003 1.00 90.44 125 PRO A C 1
ATOM 1021 O O . PRO A 1 125 ? -16.118 -11.096 21.117 1.00 90.44 125 PRO A O 1
ATOM 1024 N N . VAL A 1 126 ? -13.955 -11.112 21.784 1.00 93.69 126 VAL A N 1
ATOM 1025 C CA . VAL A 1 126 ? -13.326 -10.928 20.475 1.00 93.69 126 VAL A CA 1
ATOM 1026 C C . VAL A 1 126 ? -12.595 -12.22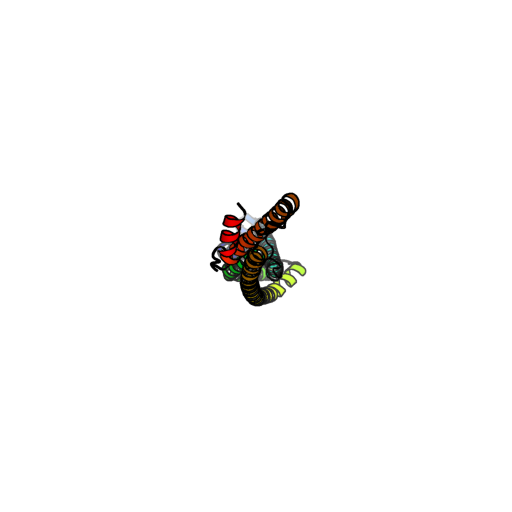8 20.121 1.00 93.69 126 VAL A C 1
ATOM 1028 O O . VAL A 1 126 ? -11.947 -12.793 20.997 1.00 93.69 126 VAL A O 1
ATOM 1031 N N . PRO A 1 127 ? -12.722 -12.735 18.883 1.00 94.94 127 PRO A N 1
ATOM 1032 C CA . PRO A 1 127 ? -11.967 -13.901 18.429 1.00 94.94 127 PRO A CA 1
ATOM 1033 C C . PRO A 1 127 ? -10.444 -13.710 18.535 1.00 94.94 127 PRO A C 1
ATOM 1035 O O . PRO A 1 127 ? -9.943 -12.621 18.248 1.00 94.94 127 PRO A O 1
ATOM 1038 N N . ASP A 1 128 ? -9.718 -14.767 18.910 1.00 94.31 128 ASP A N 1
ATOM 1039 C CA . ASP A 1 128 ? -8.262 -14.718 19.126 1.00 94.31 128 ASP A CA 1
ATOM 1040 C C . ASP A 1 128 ? -7.490 -14.303 17.862 1.00 94.31 128 ASP A C 1
ATOM 1042 O O . ASP A 1 128 ? -6.540 -13.532 17.945 1.00 94.31 128 ASP A O 1
ATOM 1046 N N . ASP A 1 129 ? -7.940 -14.726 16.677 1.00 94.62 129 ASP A N 1
ATOM 1047 C CA . ASP A 1 129 ? -7.348 -14.356 15.384 1.00 94.62 129 ASP A CA 1
ATOM 1048 C C . ASP A 1 129 ? -7.404 -12.844 15.119 1.00 94.62 129 ASP A C 1
ATOM 1050 O O . ASP A 1 129 ? -6.477 -12.265 14.551 1.00 94.62 129 ASP A O 1
ATOM 1054 N N . VAL A 1 130 ? -8.469 -12.177 15.570 1.00 94.75 130 VAL A N 1
ATOM 1055 C CA . VAL A 1 130 ? -8.611 -10.719 15.457 1.00 94.75 130 VAL A CA 1
ATOM 1056 C C . VAL A 1 130 ? -7.684 -10.000 16.440 1.00 94.75 130 VAL A C 1
ATOM 1058 O O . VAL A 1 130 ? -7.142 -8.949 16.102 1.00 94.75 130 VAL A O 1
ATOM 1061 N N . LEU A 1 131 ? -7.481 -10.557 17.637 1.00 94.50 131 LEU A N 1
ATOM 1062 C CA . LEU A 1 131 ? -6.556 -10.003 18.632 1.00 94.50 131 LEU A CA 1
ATOM 1063 C C . LEU A 1 131 ? -5.095 -10.163 18.197 1.00 94.50 131 LEU A C 1
ATOM 1065 O O . LEU A 1 131 ? -4.338 -9.201 18.270 1.00 94.50 131 LEU A O 1
ATOM 1069 N N . GLU A 1 132 ? -4.717 -11.324 17.658 1.00 96.06 132 GLU A N 1
ATOM 1070 C CA . GLU A 1 132 ? -3.385 -11.537 17.074 1.00 96.06 132 GLU A CA 1
ATOM 1071 C C . GLU A 1 132 ? -3.112 -10.557 15.925 1.00 96.06 132 GLU A C 1
ATOM 1073 O O . GLU A 1 132 ? -2.031 -9.967 15.836 1.00 96.06 132 GLU A O 1
ATOM 1078 N N . MET A 1 133 ? -4.113 -10.332 15.066 1.00 95.94 133 MET A N 1
ATOM 1079 C CA . MET A 1 133 ? -4.037 -9.338 13.998 1.00 95.94 133 MET A CA 1
ATOM 1080 C C . MET A 1 133 ? -3.800 -7.931 14.578 1.00 95.94 133 MET A C 1
ATOM 1082 O O . MET A 1 133 ? -2.851 -7.260 14.175 1.00 95.94 133 MET A O 1
ATOM 1086 N N . LEU A 1 134 ? -4.566 -7.523 15.597 1.00 96.12 134 LEU A N 1
ATOM 1087 C CA . LEU A 1 134 ? -4.404 -6.229 16.274 1.00 96.12 134 LEU A CA 1
ATOM 1088 C C . LEU A 1 134 ? -3.007 -6.049 16.888 1.00 96.12 134 LEU A C 1
ATOM 1090 O O . LEU A 1 134 ? -2.417 -4.975 16.760 1.00 96.12 134 LEU A O 1
ATOM 1094 N N . ASP A 1 135 ? -2.475 -7.086 17.533 1.00 95.56 135 ASP A N 1
ATOM 1095 C CA . ASP A 1 135 ? -1.148 -7.061 18.155 1.00 95.56 135 ASP A CA 1
ATOM 1096 C C . ASP A 1 135 ? -0.036 -6.913 17.109 1.00 95.56 135 ASP A C 1
ATOM 1098 O O . ASP A 1 135 ? 0.944 -6.188 17.316 1.00 95.56 135 ASP A O 1
ATOM 1102 N N . SER A 1 136 ? -0.199 -7.559 15.952 1.00 96.06 136 SER A N 1
ATOM 1103 C CA . SER A 1 136 ? 0.761 -7.485 14.849 1.00 96.06 136 SER A CA 1
ATOM 1104 C C . SER A 1 136 ? 0.713 -6.165 14.067 1.00 96.06 136 SER A C 1
ATOM 1106 O O . SER A 1 136 ? 1.717 -5.799 13.452 1.00 96.06 136 SER A O 1
ATOM 1108 N N . LEU A 1 137 ? -0.394 -5.412 14.131 1.00 95.44 137 LEU A N 1
ATOM 1109 C CA . LEU A 1 137 ? -0.656 -4.224 13.306 1.00 95.44 137 LEU A CA 1
ATOM 1110 C C . LEU A 1 137 ? 0.475 -3.187 13.343 1.00 95.44 137 LEU A C 1
ATOM 1112 O O . LEU A 1 137 ? 0.928 -2.720 12.299 1.00 95.44 137 LEU A O 1
ATOM 1116 N N . ASN A 1 138 ? 0.959 -2.829 14.535 1.00 93.88 138 ASN A N 1
ATOM 1117 C CA . ASN A 1 138 ? 2.033 -1.838 14.670 1.00 93.88 138 ASN A CA 1
ATOM 1118 C C . ASN A 1 138 ? 3.351 -2.341 14.063 1.00 93.88 138 ASN A C 1
ATOM 1120 O O . ASN A 1 138 ? 4.098 -1.569 13.463 1.00 93.88 138 ASN A O 1
ATOM 1124 N N . GLY A 1 139 ? 3.630 -3.642 14.193 1.00 95.50 139 GLY A N 1
ATOM 1125 C CA . GLY A 1 139 ? 4.788 -4.275 13.568 1.00 95.50 139 GLY A CA 1
ATOM 1126 C C . GLY A 1 139 ? 4.677 -4.291 12.044 1.00 95.50 139 GLY A C 1
ATOM 1127 O O . GLY A 1 139 ? 5.635 -3.941 11.356 1.00 95.50 139 GLY A O 1
ATOM 1128 N N . GLU A 1 140 ? 3.500 -4.629 11.513 1.00 95.88 140 GLU A N 1
ATOM 1129 C CA . GLU A 1 140 ? 3.222 -4.595 10.075 1.00 95.88 140 GLU A CA 1
ATOM 1130 C C . GLU A 1 140 ? 3.304 -3.182 9.500 1.00 95.88 140 GLU A C 1
ATOM 1132 O O . GLU A 1 140 ? 3.846 -2.998 8.412 1.00 95.88 140 GLU A O 1
ATOM 1137 N N . TRP A 1 141 ? 2.841 -2.171 10.238 1.00 96.69 141 TRP A N 1
ATOM 1138 C CA . TRP A 1 141 ? 2.971 -0.772 9.841 1.00 96.69 141 TRP A CA 1
ATOM 1139 C C . TRP A 1 141 ? 4.436 -0.352 9.691 1.00 96.69 141 TRP A C 1
ATOM 1141 O O . TRP A 1 141 ? 4.826 0.197 8.659 1.00 96.69 141 TRP A O 1
ATOM 1151 N N . VAL A 1 142 ? 5.278 -0.675 10.676 1.00 96.38 142 VAL A N 1
ATOM 1152 C CA . VAL A 1 142 ? 6.721 -0.398 10.606 1.00 96.38 142 VAL A CA 1
ATOM 1153 C C . VAL A 1 142 ? 7.371 -1.168 9.451 1.00 96.38 142 VAL A C 1
ATOM 1155 O O . VAL A 1 142 ? 8.175 -0.608 8.703 1.00 96.38 142 VAL A O 1
ATOM 1158 N N . ALA A 1 143 ? 7.001 -2.436 9.252 1.00 96.06 143 ALA A N 1
ATOM 1159 C CA . ALA A 1 143 ? 7.495 -3.239 8.135 1.00 96.06 143 ALA A CA 1
ATOM 1160 C C . ALA A 1 143 ? 7.073 -2.661 6.771 1.00 96.06 143 ALA A C 1
ATOM 1162 O O . ALA A 1 143 ? 7.865 -2.646 5.826 1.00 96.06 143 ALA A O 1
ATOM 1163 N N . PHE A 1 144 ? 5.853 -2.132 6.667 1.00 96.94 144 PHE A N 1
ATOM 1164 C CA . PHE A 1 144 ? 5.351 -1.450 5.478 1.00 96.94 144 PHE A CA 1
ATOM 1165 C C . PHE A 1 144 ? 6.143 -0.170 5.184 1.00 96.94 144 PHE A C 1
ATOM 1167 O O . PHE A 1 144 ? 6.598 0.022 4.056 1.00 96.94 144 PHE A O 1
ATOM 1174 N N . GLN A 1 145 ? 6.397 0.667 6.195 1.00 95.94 145 GLN A N 1
ATOM 1175 C CA . GLN A 1 145 ? 7.238 1.863 6.051 1.00 95.94 145 GLN A CA 1
ATOM 1176 C C . GLN A 1 145 ? 8.651 1.509 5.567 1.00 95.94 145 GLN A C 1
ATOM 1178 O O . GLN A 1 145 ? 9.172 2.139 4.644 1.00 95.94 145 GLN A O 1
ATOM 1183 N N . GLN A 1 146 ? 9.251 0.461 6.135 1.00 96.00 146 GLN A N 1
ATOM 1184 C CA . GLN A 1 146 ? 10.558 -0.032 5.706 1.00 96.00 146 GLN A CA 1
ATOM 1185 C C . GLN A 1 146 ? 10.527 -0.521 4.248 1.00 96.00 146 GLN A C 1
ATOM 1187 O O . GLN A 1 146 ? 11.400 -0.171 3.452 1.00 96.00 146 GLN A O 1
ATOM 1192 N N . THR A 1 147 ? 9.480 -1.256 3.868 1.00 95.94 147 THR A N 1
ATOM 1193 C CA . THR A 1 147 ? 9.266 -1.729 2.492 1.00 95.94 147 THR A CA 1
ATOM 1194 C C . THR A 1 147 ? 9.155 -0.566 1.505 1.00 95.94 147 THR A C 1
ATOM 1196 O O . THR A 1 147 ? 9.729 -0.628 0.414 1.00 95.94 147 THR A O 1
ATOM 1199 N N . LEU A 1 148 ? 8.474 0.524 1.877 1.00 95.38 148 LEU A N 1
ATOM 1200 C CA . LEU A 1 148 ? 8.399 1.735 1.056 1.00 95.38 148 LEU A CA 1
ATOM 1201 C C . LEU A 1 148 ? 9.775 2.378 0.868 1.00 95.38 148 LEU A C 1
ATOM 1203 O O . LEU A 1 148 ? 10.138 2.704 -0.261 1.00 95.38 148 LEU A O 1
ATOM 1207 N N . MET A 1 149 ? 10.567 2.508 1.935 1.00 94.88 149 MET A N 1
ATOM 1208 C CA . MET A 1 149 ? 11.923 3.067 1.851 1.00 94.88 149 MET A CA 1
ATOM 1209 C C . MET A 1 149 ? 12.835 2.236 0.939 1.00 94.88 149 MET A C 1
ATOM 1211 O O . MET A 1 149 ? 13.569 2.783 0.110 1.00 94.88 149 MET A O 1
ATOM 1215 N N . GLU A 1 150 ? 12.796 0.912 1.073 1.00 95.50 150 GLU A N 1
ATOM 1216 C CA . GLU A 1 150 ? 13.585 -0.005 0.246 1.00 95.50 150 GLU A CA 1
ATOM 1217 C C . GLU A 1 150 ? 13.148 0.037 -1.218 1.00 95.50 150 GLU A C 1
ATOM 1219 O O . GLU A 1 150 ? 13.984 0.149 -2.123 1.00 95.50 150 GLU A O 1
ATOM 1224 N N . SER A 1 151 ? 11.836 0.026 -1.452 1.00 94.56 151 SER A N 1
ATOM 1225 C CA . SER A 1 151 ? 11.257 0.109 -2.790 1.00 94.56 151 SER A CA 1
ATOM 1226 C C . SER A 1 151 ? 11.567 1.451 -3.448 1.00 94.56 151 SER A C 1
ATOM 1228 O O . SER A 1 151 ? 11.892 1.492 -4.630 1.00 94.56 151 SER A O 1
ATOM 1230 N N . GLU A 1 152 ? 11.589 2.558 -2.703 1.00 93.94 152 GLU A N 1
ATOM 1231 C CA . GLU A 1 152 ? 11.952 3.872 -3.240 1.00 93.94 152 GLU A CA 1
ATOM 1232 C C . GLU A 1 152 ? 13.407 3.888 -3.730 1.00 93.94 152 GLU A C 1
ATOM 1234 O O . GLU A 1 152 ? 13.709 4.372 -4.827 1.00 93.94 152 GLU A O 1
ATOM 1239 N N . GLN A 1 153 ? 14.326 3.309 -2.952 1.00 94.38 153 GLN A N 1
ATOM 1240 C CA . GLN A 1 153 ? 15.723 3.166 -3.365 1.00 94.38 153 GLN A CA 1
ATOM 1241 C C . GLN A 1 153 ? 15.868 2.250 -4.584 1.00 94.38 153 GLN A C 1
ATOM 1243 O O . GLN A 1 153 ? 16.664 2.542 -5.484 1.00 94.38 153 GLN A O 1
ATOM 1248 N N . MET A 1 154 ? 15.114 1.151 -4.628 1.00 94.38 154 MET A N 1
ATOM 1249 C CA . MET A 1 154 ? 15.076 0.229 -5.763 1.00 94.38 154 MET A CA 1
ATOM 1250 C C . MET A 1 154 ? 14.582 0.936 -7.032 1.00 94.38 154 MET A C 1
ATOM 1252 O O . MET A 1 154 ? 15.283 0.916 -8.049 1.00 94.38 154 MET A O 1
ATOM 1256 N N . LEU A 1 155 ? 13.463 1.660 -6.958 1.00 93.19 155 LEU A N 1
ATOM 1257 C CA . LEU A 1 155 ? 12.898 2.417 -8.075 1.00 93.19 155 LEU A CA 1
ATOM 1258 C C . LEU A 1 155 ? 13.844 3.523 -8.552 1.00 93.19 155 LEU A C 1
ATOM 1260 O O . LEU A 1 155 ? 14.045 3.670 -9.756 1.00 93.19 155 LEU A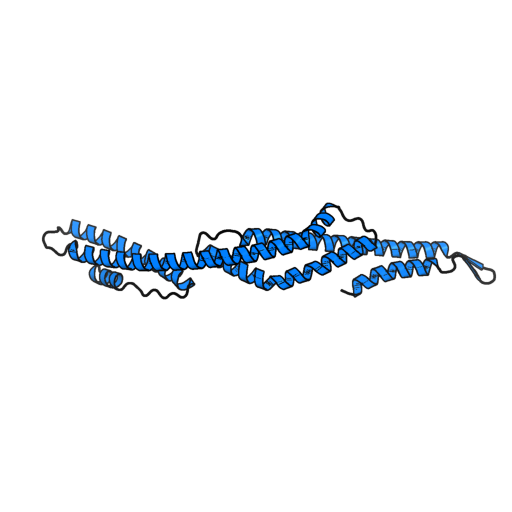 O 1
ATOM 1264 N N . LYS A 1 156 ? 14.512 4.246 -7.641 1.00 91.81 156 LYS A N 1
ATOM 1265 C CA . LYS A 1 156 ? 15.554 5.232 -7.992 1.00 91.81 156 LYS A CA 1
ATOM 1266 C C . LYS A 1 156 ? 16.704 4.594 -8.775 1.00 91.81 156 LYS A C 1
ATOM 1268 O O . LYS A 1 156 ? 17.111 5.124 -9.808 1.00 91.81 156 LYS A O 1
ATOM 1273 N N . LYS A 1 157 ? 17.204 3.435 -8.334 1.00 92.38 157 LYS A N 1
ATOM 1274 C CA . LYS A 1 157 ? 18.272 2.700 -9.037 1.00 92.38 157 LYS A CA 1
ATOM 1275 C C . LYS A 1 157 ? 17.821 2.221 -10.416 1.00 92.38 157 LYS A C 1
ATOM 1277 O O . LYS A 1 157 ? 18.576 2.358 -11.375 1.00 92.38 157 LYS A O 1
ATOM 1282 N N . HIS A 1 158 ? 16.615 1.666 -10.530 1.00 90.44 158 HIS A N 1
ATOM 1283 C CA . HIS A 1 158 ? 16.070 1.219 -11.815 1.00 90.44 158 HIS A CA 1
ATOM 1284 C C . HIS A 1 158 ? 15.859 2.394 -12.769 1.00 90.44 158 HIS A C 1
ATOM 1286 O O . HIS A 1 158 ? 16.264 2.310 -13.925 1.00 90.44 158 HIS A O 1
ATOM 1292 N N . LYS A 1 159 ? 15.336 3.520 -12.277 1.00 89.25 159 LYS A N 1
ATOM 1293 C CA . LYS A 1 159 ? 15.172 4.754 -13.049 1.00 89.25 159 LYS A CA 1
ATOM 1294 C C . LYS A 1 159 ? 16.482 5.233 -13.670 1.00 89.25 159 LYS A C 1
ATOM 1296 O O . LYS A 1 159 ? 16.517 5.495 -14.871 1.00 89.25 159 LYS A O 1
ATOM 1301 N N . GLU A 1 160 ? 17.563 5.287 -12.892 1.00 90.31 160 GLU A N 1
ATOM 1302 C CA . GLU A 1 160 ? 18.875 5.666 -13.429 1.00 90.31 160 GLU A CA 1
ATOM 1303 C C . GLU A 1 160 ? 19.429 4.616 -14.402 1.00 90.31 160 GLU A C 1
ATOM 1305 O O . GLU A 1 160 ? 19.922 4.983 -15.465 1.00 90.31 160 GLU A O 1
ATOM 1310 N N . LYS A 1 161 ? 19.278 3.314 -14.118 1.00 90.31 161 LYS A N 1
ATOM 1311 C CA . LYS A 1 161 ? 19.690 2.249 -15.051 1.00 90.31 161 LYS A CA 1
ATOM 1312 C C . LYS A 1 161 ? 18.978 2.348 -16.402 1.00 90.31 161 LYS A C 1
ATOM 1314 O O . LYS A 1 161 ? 19.643 2.277 -17.432 1.00 90.31 161 LYS A O 1
ATOM 1319 N N . PHE A 1 162 ? 17.657 2.537 -16.408 1.00 88.25 162 PHE A N 1
ATOM 1320 C CA . PHE A 1 162 ? 16.882 2.718 -17.639 1.00 88.25 162 PHE A CA 1
ATOM 1321 C C . PHE A 1 162 ? 17.336 3.960 -18.399 1.00 88.25 162 PHE A C 1
ATOM 1323 O O . PHE A 1 162 ? 17.576 3.889 -19.601 1.00 88.25 162 PHE A O 1
ATOM 1330 N N . LYS A 1 163 ? 17.532 5.079 -17.698 1.00 87.81 163 LYS A N 1
ATOM 1331 C CA . LYS A 1 163 ? 18.036 6.316 -18.295 1.00 87.81 163 LYS A CA 1
ATOM 1332 C C . LYS A 1 163 ? 19.405 6.119 -18.952 1.00 87.81 163 LYS A C 1
ATOM 1334 O O . LYS A 1 163 ? 19.574 6.480 -20.113 1.00 87.81 163 LYS A O 1
ATOM 1339 N N . THR A 1 164 ? 20.371 5.520 -18.254 1.00 89.75 164 THR A N 1
ATOM 1340 C CA . THR A 1 164 ? 21.700 5.233 -18.816 1.00 89.75 164 THR A CA 1
ATOM 1341 C C . THR A 1 164 ? 21.619 4.260 -19.993 1.00 89.75 164 THR A C 1
ATOM 1343 O O . THR A 1 164 ? 22.274 4.488 -21.007 1.00 89.75 164 THR A O 1
ATOM 1346 N N . GLY A 1 165 ? 20.789 3.217 -19.897 1.00 88.81 165 GLY A N 1
ATOM 1347 C CA . GLY A 1 165 ? 20.568 2.259 -20.982 1.00 88.81 165 GLY A CA 1
ATOM 1348 C C . GLY A 1 165 ? 19.988 2.908 -22.240 1.00 88.81 165 GLY A C 1
ATOM 1349 O O . GLY A 1 165 ? 20.470 2.647 -23.339 1.00 88.81 165 GLY A O 1
ATOM 1350 N N . LEU A 1 166 ? 19.016 3.814 -22.089 1.00 88.38 166 LEU A N 1
ATOM 1351 C CA . LEU A 1 166 ? 18.438 4.562 -23.208 1.00 88.38 166 LEU A CA 1
ATOM 1352 C C . LEU A 1 166 ? 19.442 5.531 -23.841 1.00 88.38 166 LEU A C 1
ATOM 1354 O O . LEU A 1 166 ? 19.498 5.620 -25.063 1.00 88.38 166 LEU A O 1
ATOM 1358 N N . ILE A 1 167 ? 20.261 6.221 -23.040 1.00 87.75 167 ILE A N 1
ATOM 1359 C CA . ILE A 1 167 ? 21.334 7.088 -23.559 1.00 87.75 167 ILE A CA 1
ATOM 1360 C C . ILE A 1 167 ? 22.339 6.261 -24.368 1.00 87.75 167 ILE A C 1
ATOM 1362 O O . ILE A 1 167 ? 22.700 6.646 -25.477 1.00 87.75 167 ILE A O 1
ATOM 1366 N N . HIS A 1 168 ? 22.748 5.100 -23.853 1.00 90.31 168 HIS A N 1
ATOM 1367 C CA . HIS A 1 168 ? 23.665 4.215 -24.567 1.00 90.31 168 HIS A CA 1
ATOM 1368 C C . HIS A 1 168 ? 23.058 3.705 -25.878 1.00 90.31 168 HIS A C 1
ATOM 1370 O O . HIS A 1 168 ? 23.687 3.801 -26.929 1.00 90.31 168 HIS A O 1
ATOM 1376 N N . SER A 1 169 ? 21.796 3.265 -25.841 1.00 88.25 169 SER A N 1
ATOM 1377 C CA . SER A 1 169 ? 21.058 2.849 -27.035 1.00 88.25 169 SER A CA 1
ATOM 1378 C C . SER A 1 169 ? 20.919 3.986 -28.053 1.00 88.25 169 SER A C 1
ATOM 1380 O O . SER A 1 169 ? 20.951 3.726 -29.252 1.00 88.25 169 SER A O 1
ATOM 1382 N N . ALA A 1 170 ? 20.804 5.241 -27.607 1.00 87.31 170 ALA A N 1
ATOM 1383 C CA . ALA A 1 170 ? 20.779 6.409 -28.484 1.00 87.31 170 ALA A CA 1
ATOM 1384 C C . ALA A 1 170 ? 22.113 6.664 -29.180 1.00 87.31 170 ALA A C 1
ATOM 1386 O O . ALA A 1 170 ? 22.137 6.997 -30.366 1.00 87.31 170 ALA A O 1
ATOM 1387 N N . ASP A 1 171 ? 23.222 6.508 -28.466 1.00 88.06 171 ASP A N 1
ATOM 1388 C CA . ASP A 1 171 ? 24.548 6.675 -29.051 1.00 88.06 171 ASP A CA 1
ATOM 1389 C C . ASP A 1 171 ? 24.908 5.521 -29.989 1.00 88.06 171 ASP A C 1
ATOM 1391 O O . ASP A 1 171 ? 25.481 5.751 -31.056 1.00 88.06 171 ASP A O 1
ATOM 1395 N N . ASP A 1 172 ? 24.507 4.294 -29.662 1.00 89.44 172 ASP A N 1
ATOM 1396 C CA . ASP A 1 172 ? 24.664 3.151 -30.559 1.00 89.44 172 ASP A CA 1
ATOM 1397 C C . ASP A 1 172 ? 23.776 3.275 -31.796 1.00 89.44 172 ASP A C 1
ATOM 1399 O O . ASP A 1 172 ? 24.227 2.978 -32.902 1.00 89.44 172 ASP A O 1
ATOM 1403 N N . PHE A 1 173 ? 22.559 3.801 -31.652 1.00 88.56 173 PHE A N 1
ATOM 1404 C CA . PHE A 1 173 ? 21.697 4.117 -32.785 1.00 88.56 173 PHE A CA 1
ATOM 1405 C C . PHE A 1 173 ? 22.346 5.127 -33.742 1.00 88.56 173 PHE A C 1
ATOM 1407 O O . PHE A 1 173 ? 22.349 4.907 -34.953 1.00 88.56 173 PHE A O 1
ATOM 1414 N N . LYS A 1 174 ? 22.965 6.198 -33.220 1.00 86.94 174 LYS A N 1
ATOM 1415 C CA . LYS A 1 174 ? 23.715 7.162 -34.049 1.00 86.94 174 LYS A CA 1
ATOM 1416 C C . LYS A 1 174 ? 24.840 6.480 -34.827 1.00 86.94 174 LYS A C 1
ATOM 1418 O O . LYS A 1 174 ? 24.979 6.723 -36.021 1.00 86.94 174 LYS A O 1
ATOM 1423 N N . LYS A 1 175 ? 25.614 5.598 -34.182 1.00 88.69 175 LYS A N 1
ATOM 1424 C CA . LYS A 1 175 ? 26.682 4.835 -34.855 1.00 88.69 175 LYS A CA 1
ATOM 1425 C C . LYS A 1 175 ? 26.123 3.902 -35.926 1.00 88.69 175 LYS A C 1
ATOM 1427 O O . LYS A 1 175 ? 26.670 3.859 -37.019 1.00 88.69 175 LYS A O 1
ATOM 1432 N N . LYS A 1 176 ? 25.027 3.185 -35.646 1.00 87.19 176 LYS A N 1
ATOM 1433 C CA . LYS A 1 176 ? 24.344 2.341 -36.642 1.00 87.19 176 LYS A CA 1
ATOM 1434 C C . LYS A 1 176 ? 23.904 3.166 -37.854 1.00 87.19 176 LYS A C 1
ATOM 1436 O O . LYS A 1 176 ? 24.139 2.741 -38.979 1.00 87.19 176 LYS A O 1
ATOM 1441 N N . ALA A 1 177 ? 23.307 4.339 -37.629 1.00 85.88 177 ALA A N 1
ATOM 1442 C CA . ALA A 1 177 ? 22.842 5.219 -38.701 1.00 85.88 177 ALA A CA 1
ATOM 1443 C C . ALA A 1 177 ? 24.010 5.749 -39.547 1.00 85.88 177 ALA A C 1
ATOM 1445 O O . ALA A 1 177 ? 23.927 5.754 -40.773 1.00 85.88 177 ALA A O 1
ATOM 1446 N N . HIS A 1 178 ? 25.114 6.125 -38.898 1.00 85.56 178 HIS A N 1
ATOM 1447 C CA . HIS A 1 178 ? 26.336 6.550 -39.573 1.00 85.56 178 HIS A CA 1
ATOM 1448 C C . HIS A 1 178 ? 26.960 5.423 -40.407 1.00 85.56 178 HIS A C 1
ATOM 1450 O O . HIS A 1 178 ? 27.227 5.609 -41.591 1.00 85.56 178 HIS A O 1
ATOM 1456 N N . ASN A 1 179 ? 27.109 4.229 -39.826 1.00 86.56 179 ASN A N 1
ATOM 1457 C CA . ASN A 1 179 ? 27.647 3.061 -40.522 1.00 86.56 179 ASN A CA 1
ATOM 1458 C C . ASN A 1 179 ? 26.777 2.666 -41.720 1.00 86.56 179 ASN A C 1
ATOM 1460 O O . ASN A 1 179 ? 27.310 2.328 -42.769 1.00 86.56 179 ASN A O 1
ATOM 1464 N N . LEU A 1 180 ? 25.447 2.743 -41.591 1.00 84.31 180 LEU A N 1
ATOM 1465 C CA . LEU A 1 180 ? 24.532 2.497 -42.707 1.00 84.31 180 LEU A CA 1
ATOM 1466 C C . LEU A 1 180 ? 24.737 3.518 -43.836 1.00 84.31 180 LEU A C 1
ATOM 1468 O O . LEU A 1 180 ? 24.680 3.152 -45.009 1.00 84.31 180 LEU A O 1
ATOM 1472 N N . LEU A 1 181 ? 25.001 4.783 -43.497 1.00 82.25 181 LEU A N 1
ATOM 1473 C CA . LEU A 1 181 ? 25.291 5.836 -44.469 1.00 82.25 181 LEU A CA 1
ATOM 1474 C C . LEU A 1 181 ? 26.634 5.617 -45.178 1.00 82.25 181 LEU A C 1
ATOM 1476 O O . LEU A 1 181 ? 26.711 5.781 -46.399 1.00 82.25 181 LEU A O 1
ATOM 1480 N N . GLU A 1 182 ? 27.675 5.210 -44.451 1.00 83.81 182 GLU A N 1
ATOM 1481 C CA . GLU A 1 182 ? 28.971 4.842 -45.036 1.00 83.81 182 GLU A CA 1
ATOM 1482 C C . GLU A 1 182 ? 28.870 3.592 -45.920 1.00 83.81 182 GLU A C 1
ATOM 1484 O O . GLU A 1 182 ? 29.343 3.605 -47.058 1.00 83.81 182 GLU A O 1
ATOM 1489 N N . ASP A 1 183 ? 28.206 2.535 -45.442 1.00 83.31 183 ASP A N 1
ATOM 1490 C CA . ASP A 1 183 ? 27.993 1.300 -46.202 1.00 83.31 183 ASP A CA 1
ATOM 1491 C C . ASP A 1 183 ? 27.202 1.572 -47.479 1.00 83.31 183 ASP A C 1
ATOM 1493 O O . ASP A 1 183 ? 27.568 1.073 -48.545 1.00 83.31 183 ASP A O 1
ATOM 1497 N N . PHE A 1 184 ? 26.158 2.401 -47.399 1.00 80.38 184 PHE A N 1
ATOM 1498 C CA . PHE A 1 184 ? 25.426 2.834 -48.578 1.00 80.38 184 PHE A CA 1
ATOM 1499 C C . PHE A 1 184 ? 26.332 3.602 -49.536 1.00 80.38 184 PHE A C 1
ATOM 1501 O O . PHE A 1 184 ? 26.327 3.291 -50.719 1.00 80.38 184 PHE A O 1
ATOM 1508 N N . SER A 1 185 ? 27.153 4.533 -49.042 1.00 79.06 185 SER A N 1
ATOM 1509 C CA . SER A 1 185 ? 28.077 5.333 -49.860 1.00 79.06 185 SER A CA 1
ATOM 1510 C C . SER A 1 185 ? 29.151 4.488 -50.562 1.00 79.06 185 SER A C 1
ATOM 1512 O O . SER A 1 185 ? 29.538 4.801 -51.687 1.00 79.06 185 SER A O 1
ATOM 1514 N N . PHE A 1 186 ? 29.631 3.415 -49.926 1.00 77.62 186 PHE A N 1
ATOM 1515 C CA . PHE A 1 186 ? 30.712 2.576 -50.454 1.00 77.62 186 PHE A CA 1
ATOM 1516 C C . PHE A 1 186 ? 30.220 1.396 -51.303 1.00 77.62 186 PHE A C 1
ATOM 1518 O O . PHE A 1 186 ? 30.834 1.060 -52.315 1.00 77.62 186 PHE A O 1
ATOM 1525 N N . LYS A 1 187 ? 29.130 0.743 -50.887 1.00 74.25 187 LYS A N 1
ATOM 1526 C CA . LYS A 1 187 ? 28.600 -0.489 -51.502 1.00 74.25 187 LYS A CA 1
ATOM 1527 C C . LYS A 1 187 ? 27.328 -0.254 -52.311 1.00 74.25 187 LYS A C 1
ATOM 1529 O O . LYS A 1 187 ? 26.788 -1.204 -52.874 1.00 74.25 187 LYS A O 1
ATOM 1534 N N . GLY A 1 188 ? 26.839 0.982 -52.357 1.00 70.69 188 GLY A N 1
ATOM 1535 C CA . GLY A 1 188 ? 25.676 1.344 -53.148 1.00 70.69 188 GLY A CA 1
ATOM 1536 C C . GLY A 1 188 ? 25.905 1.090 -54.643 1.00 70.69 188 GLY A C 1
ATOM 1537 O O . GLY A 1 188 ? 27.044 1.149 -55.122 1.00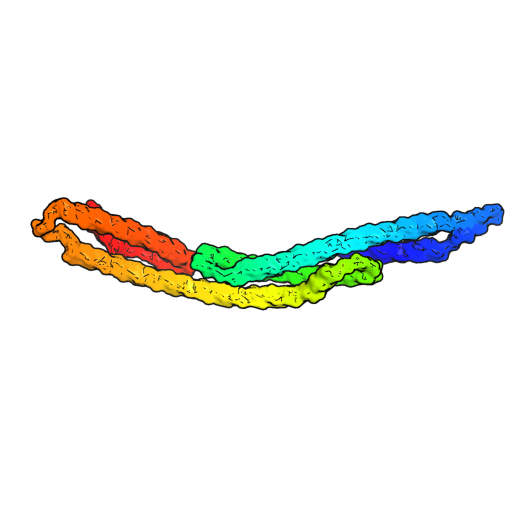 70.69 188 GLY A O 1
ATOM 1538 N N . PRO A 1 189 ? 24.837 0.827 -55.415 1.00 71.50 189 PRO A N 1
ATOM 1539 C CA . PRO A 1 189 ? 24.907 0.575 -56.853 1.00 71.50 189 PRO A CA 1
ATOM 1540 C C . PRO A 1 189 ? 25.162 1.872 -57.650 1.00 71.50 189 PRO A C 1
ATOM 1542 O O . PRO A 1 189 ? 24.401 2.235 -58.540 1.00 71.50 189 PRO A O 1
ATOM 1545 N N . PHE A 1 190 ? 26.238 2.598 -57.328 1.00 71.12 190 PHE A N 1
ATOM 1546 C CA . PHE A 1 190 ? 26.631 3.854 -57.984 1.00 71.12 190 PHE A CA 1
ATOM 1547 C C . PHE A 1 190 ? 27.519 3.647 -59.212 1.00 71.12 190 PHE A C 1
ATOM 1549 O O . PHE A 1 190 ? 27.871 4.603 -59.901 1.00 71.12 190 PHE A O 1
ATOM 1556 N N . THR A 1 191 ? 27.917 2.403 -59.476 1.00 66.19 191 THR A N 1
ATOM 1557 C CA . THR A 1 191 ? 28.804 2.048 -60.583 1.00 66.19 191 THR A CA 1
ATOM 1558 C C . THR A 1 191 ? 28.025 1.333 -61.681 1.00 66.19 191 THR A C 1
ATOM 1560 O O . THR A 1 191 ? 27.133 0.526 -61.423 1.00 66.19 191 THR A O 1
ATOM 1563 N N . SER A 1 192 ? 28.378 1.612 -62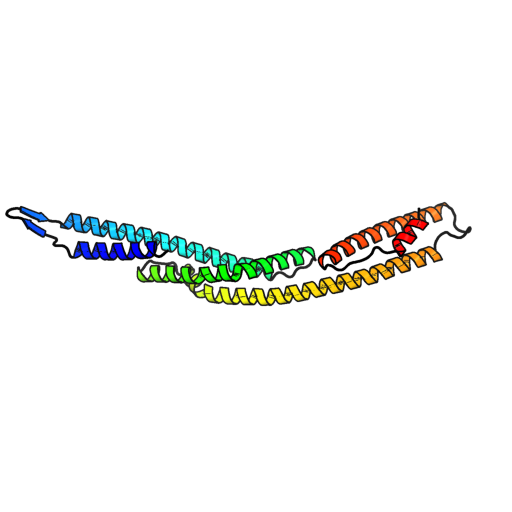.935 1.00 63.50 192 SER A N 1
ATOM 1564 C CA . SER A 1 192 ? 27.738 1.061 -64.139 1.00 63.50 192 SER A CA 1
ATOM 1565 C C . SER A 1 192 ? 27.945 -0.450 -64.340 1.00 63.50 192 SER A C 1
ATOM 1567 O O . SER A 1 192 ? 27.467 -1.008 -65.324 1.00 63.50 192 SER A O 1
ATOM 1569 N N . SER A 1 193 ? 28.648 -1.120 -63.423 1.00 66.12 193 SER A N 1
ATOM 1570 C CA . SER A 1 193 ? 28.894 -2.565 -63.411 1.00 66.12 193 SER A CA 1
ATOM 1571 C C . SER A 1 193 ? 27.770 -3.382 -62.759 1.00 66.12 193 SER A C 1
ATOM 1573 O O . SER A 1 193 ? 27.763 -4.605 -62.900 1.00 66.12 193 SER A O 1
ATOM 1575 N N . VAL A 1 194 ? 26.818 -2.747 -62.063 1.00 71.44 194 VAL A N 1
ATOM 1576 C CA . VAL A 1 194 ? 25.686 -3.430 -61.411 1.00 71.44 194 VAL A CA 1
ATOM 1577 C C . VAL A 1 194 ? 24.469 -3.456 -62.342 1.00 71.44 194 VAL A C 1
ATOM 1579 O O . VAL A 1 194 ? 24.005 -2.422 -62.815 1.00 71.44 194 VAL A O 1
ATOM 1582 N N . GLY A 1 195 ? 23.926 -4.648 -62.607 1.00 77.69 195 GLY A N 1
ATOM 1583 C CA . GLY A 1 195 ? 22.711 -4.812 -63.412 1.00 77.69 195 GLY A CA 1
ATOM 1584 C C . GLY A 1 195 ? 21.450 -4.306 -62.698 1.00 77.69 195 GLY A C 1
ATOM 1585 O O . GLY A 1 195 ? 21.326 -4.432 -61.480 1.00 77.69 195 GLY A O 1
ATOM 1586 N N . TYR A 1 196 ? 20.479 -3.786 -63.459 1.00 78.31 196 TYR A N 1
ATOM 1587 C CA . TYR A 1 196 ? 19.289 -3.108 -62.917 1.00 78.31 196 TYR A CA 1
ATOM 1588 C C . TYR A 1 196 ? 18.470 -3.950 -61.917 1.00 78.31 196 TYR A C 1
ATOM 1590 O O . TYR A 1 196 ? 17.937 -3.404 -60.956 1.00 78.31 196 TYR A O 1
ATOM 1598 N N . VAL A 1 197 ? 18.389 -5.273 -62.107 1.00 81.56 197 VAL A N 1
ATOM 1599 C CA . VAL A 1 197 ? 17.650 -6.182 -61.207 1.00 81.56 197 VAL A CA 1
ATOM 1600 C C . VAL A 1 197 ? 18.291 -6.227 -59.817 1.00 81.56 197 VAL A C 1
ATOM 1602 O O . VAL A 1 197 ? 17.599 -6.078 -58.815 1.00 81.56 197 VAL A O 1
ATOM 1605 N N . VAL A 1 198 ? 19.618 -6.363 -59.764 1.00 81.44 198 VAL A N 1
ATOM 1606 C CA . VAL A 1 198 ? 20.387 -6.427 -58.510 1.00 81.44 198 VAL A CA 1
ATOM 1607 C C . VAL A 1 198 ? 20.370 -5.073 -57.797 1.00 81.44 198 VAL A C 1
ATOM 1609 O O . VAL A 1 198 ? 20.241 -5.018 -56.577 1.00 81.44 198 VAL A O 1
ATOM 1612 N N . ALA A 1 199 ? 20.429 -3.972 -58.551 1.00 78.94 199 ALA A N 1
ATOM 1613 C CA . ALA A 1 199 ? 20.317 -2.627 -57.991 1.00 78.94 199 ALA A CA 1
ATOM 1614 C C . ALA A 1 199 ? 18.946 -2.383 -57.327 1.00 78.94 199 ALA A C 1
ATOM 1616 O O . ALA A 1 199 ? 18.886 -1.838 -56.227 1.00 78.94 199 ALA A O 1
ATOM 1617 N N . LEU A 1 200 ? 17.846 -2.822 -57.954 1.00 82.69 200 LEU A N 1
ATOM 1618 C CA . LEU A 1 200 ? 16.499 -2.696 -57.381 1.00 82.69 200 LEU A CA 1
ATOM 1619 C C . LEU A 1 200 ? 16.330 -3.517 -56.095 1.00 82.69 200 LEU A C 1
ATOM 1621 O O . LEU A 1 200 ? 15.712 -3.037 -55.145 1.00 82.69 200 LEU A O 1
ATOM 1625 N N . GLU A 1 201 ? 16.900 -4.721 -56.042 1.00 83.88 201 GLU A N 1
ATOM 1626 C CA . GLU A 1 201 ? 16.867 -5.566 -54.845 1.00 83.88 201 GLU A CA 1
ATOM 1627 C C . GLU A 1 201 ? 17.651 -4.941 -53.679 1.00 83.88 201 GLU A C 1
ATOM 1629 O O . GLU A 1 201 ? 17.146 -4.877 -52.557 1.00 83.88 201 GLU A O 1
ATOM 1634 N N . GLN A 1 202 ? 18.837 -4.384 -53.947 1.00 80.25 202 GLN A N 1
ATOM 1635 C CA . GLN A 1 202 ? 19.632 -3.664 -52.944 1.00 80.25 202 GLN A CA 1
ATOM 1636 C C . GLN A 1 202 ? 18.901 -2.425 -52.407 1.00 80.25 202 GLN A C 1
ATOM 1638 O O . GLN A 1 202 ? 18.875 -2.198 -51.198 1.00 80.25 202 GLN A O 1
ATOM 1643 N N . ILE A 1 203 ? 18.247 -1.648 -53.279 1.00 82.00 203 ILE A N 1
ATOM 1644 C CA . ILE A 1 203 ? 17.439 -0.486 -52.870 1.00 82.00 203 ILE A CA 1
ATOM 1645 C C . ILE A 1 203 ? 16.252 -0.923 -52.002 1.00 82.00 203 ILE A C 1
ATOM 1647 O O . ILE A 1 203 ? 15.950 -0.270 -51.002 1.00 82.00 203 ILE A O 1
ATOM 1651 N N . ALA A 1 204 ? 15.584 -2.028 -52.342 1.00 84.62 204 ALA A N 1
ATOM 1652 C CA . ALA A 1 204 ? 14.475 -2.552 -51.548 1.00 84.62 204 ALA A CA 1
ATOM 1653 C C . ALA A 1 204 ? 14.925 -2.987 -50.141 1.00 84.62 204 ALA A C 1
ATOM 1655 O O . ALA A 1 204 ? 14.265 -2.646 -49.158 1.00 84.62 204 ALA A O 1
ATOM 1656 N N . GLN A 1 205 ? 16.069 -3.671 -50.030 1.00 84.50 205 GLN A N 1
ATOM 1657 C CA . GLN A 1 205 ? 16.654 -4.059 -48.740 1.00 84.50 205 GLN A CA 1
ATOM 1658 C C . GLN A 1 205 ? 17.036 -2.840 -47.892 1.00 84.50 205 GLN A C 1
ATOM 1660 O O . GLN A 1 205 ? 16.712 -2.787 -46.705 1.00 84.50 205 GLN A O 1
ATOM 1665 N N . LEU A 1 206 ? 17.650 -1.823 -48.501 1.00 82.25 206 LEU A N 1
ATOM 1666 C CA . LEU A 1 206 ? 17.996 -0.574 -47.818 1.00 82.25 206 LEU A CA 1
ATOM 1667 C C . LEU A 1 206 ? 16.758 0.172 -47.315 1.00 82.25 206 LEU A C 1
ATOM 1669 O O . LEU A 1 206 ? 16.747 0.643 -46.181 1.00 82.25 206 LEU A O 1
ATOM 1673 N N . ARG A 1 207 ? 15.688 0.238 -48.116 1.00 82.88 207 ARG A N 1
ATOM 1674 C CA . ARG A 1 207 ? 14.411 0.843 -47.699 1.00 82.88 207 ARG A CA 1
ATOM 1675 C C . ARG A 1 207 ? 13.783 0.102 -46.519 1.00 82.88 207 ARG A C 1
ATOM 1677 O O . ARG A 1 207 ? 13.293 0.749 -45.597 1.00 82.88 207 ARG A O 1
ATOM 1684 N N . ALA A 1 208 ? 13.822 -1.231 -46.519 1.00 86.56 208 ALA A N 1
ATOM 1685 C CA . ALA A 1 208 ? 13.343 -2.028 -45.391 1.00 86.56 208 ALA A CA 1
ATOM 1686 C C . ALA A 1 208 ? 14.164 -1.758 -44.117 1.00 86.56 208 ALA A C 1
ATOM 1688 O O . ALA A 1 208 ? 13.594 -1.546 -43.047 1.00 86.56 208 ALA A O 1
ATOM 1689 N N . MET A 1 209 ? 15.493 -1.684 -44.241 1.00 84.88 209 MET A N 1
ATOM 1690 C CA . MET A 1 209 ? 16.388 -1.374 -43.124 1.00 84.88 209 MET A CA 1
ATOM 1691 C C . MET A 1 209 ? 16.183 0.053 -42.588 1.00 84.88 209 MET A C 1
ATOM 1693 O O . MET A 1 209 ? 16.151 0.247 -41.376 1.00 84.88 209 MET A O 1
ATOM 1697 N N . LEU A 1 210 ? 15.960 1.039 -43.466 1.00 83.44 210 LEU A N 1
ATOM 1698 C CA . LEU A 1 210 ? 15.629 2.417 -43.083 1.00 83.44 210 LEU A CA 1
ATOM 1699 C C . LEU A 1 210 ? 14.305 2.510 -42.321 1.00 83.44 210 LEU A C 1
ATOM 1701 O O . LEU A 1 210 ? 14.235 3.211 -41.312 1.00 83.44 210 LEU A O 1
ATOM 1705 N N . MET A 1 211 ? 13.267 1.797 -42.769 1.00 85.12 211 MET A N 1
ATOM 1706 C CA . MET A 1 211 ? 11.987 1.767 -42.055 1.00 85.12 211 MET A CA 1
ATOM 1707 C C . MET A 1 211 ? 12.137 1.168 -40.653 1.00 85.12 211 MET A C 1
ATOM 1709 O O . MET A 1 211 ? 11.651 1.767 -39.695 1.00 85.12 211 MET A O 1
ATOM 1713 N N . ALA A 1 212 ? 12.877 0.063 -40.514 1.00 87.81 212 ALA A N 1
ATOM 1714 C CA . ALA A 1 212 ? 13.153 -0.545 -39.212 1.00 87.81 212 ALA A CA 1
ATOM 1715 C C . ALA A 1 212 ? 13.939 0.398 -38.280 1.00 87.81 212 ALA A C 1
ATOM 1717 O O . ALA A 1 212 ? 13.575 0.565 -37.117 1.00 87.81 212 ALA A O 1
ATOM 1718 N N . MET A 1 213 ? 14.973 1.078 -38.792 1.00 85.31 213 MET A N 1
ATOM 1719 C CA . MET A 1 213 ? 15.727 2.064 -38.007 1.00 85.31 213 MET A CA 1
ATOM 1720 C C . MET A 1 213 ? 14.864 3.255 -37.578 1.00 85.31 213 MET A C 1
ATOM 1722 O O . MET A 1 213 ? 15.047 3.785 -36.486 1.00 85.31 213 MET A O 1
ATOM 1726 N N . ARG A 1 214 ? 13.902 3.678 -38.400 1.00 83.12 214 ARG A N 1
ATOM 1727 C CA . ARG A 1 214 ? 12.989 4.772 -38.047 1.00 83.12 214 ARG A CA 1
ATOM 1728 C C . ARG A 1 214 ? 12.017 4.387 -36.937 1.00 83.12 214 ARG A C 1
ATOM 1730 O O . ARG A 1 214 ? 11.682 5.217 -36.095 1.00 83.12 214 ARG A O 1
ATOM 1737 N N . GLU A 1 215 ? 11.554 3.143 -36.933 1.00 87.00 215 GLU A N 1
ATOM 1738 C CA . GLU A 1 215 ? 10.724 2.622 -35.850 1.00 87.00 215 GLU A CA 1
ATOM 1739 C C . GLU A 1 215 ? 11.519 2.555 -34.536 1.00 87.00 215 GLU A C 1
ATOM 1741 O O . GLU A 1 215 ? 11.057 3.084 -33.525 1.00 87.00 215 GLU A O 1
ATOM 1746 N N . GLU A 1 216 ? 12.762 2.052 -34.578 1.00 86.81 216 GLU A N 1
ATOM 1747 C CA . GLU A 1 216 ? 13.698 2.069 -33.439 1.00 86.81 216 GLU A CA 1
ATOM 1748 C C . GLU A 1 216 ? 13.924 3.504 -32.916 1.00 86.81 216 GLU A C 1
ATOM 1750 O O . GLU A 1 216 ? 13.830 3.744 -31.710 1.00 86.81 216 GLU A O 1
ATOM 1755 N N . GLU A 1 217 ? 14.131 4.484 -33.807 1.00 84.25 217 GLU A N 1
ATOM 1756 C CA . GLU A 1 217 ? 14.278 5.905 -33.454 1.00 84.25 217 GLU A CA 1
ATOM 1757 C C . GLU A 1 217 ? 13.041 6.473 -32.752 1.00 84.25 217 GLU A C 1
ATOM 1759 O O . GLU A 1 217 ? 13.153 7.210 -31.771 1.00 84.25 217 GLU A O 1
ATOM 1764 N N . ASN A 1 218 ? 11.847 6.149 -33.252 1.00 85.12 218 ASN A N 1
ATOM 1765 C CA . ASN A 1 218 ? 10.591 6.635 -32.689 1.00 85.12 218 ASN A CA 1
ATOM 1766 C C . ASN A 1 218 ? 10.376 6.105 -31.272 1.00 85.12 218 ASN A C 1
ATOM 1768 O O . ASN A 1 218 ? 10.045 6.884 -30.374 1.00 85.12 218 ASN A O 1
ATOM 1772 N N . THR A 1 219 ? 10.612 4.811 -31.060 1.00 85.88 219 THR A N 1
ATOM 1773 C CA . THR A 1 219 ? 10.507 4.177 -29.744 1.00 85.88 219 THR A CA 1
ATOM 1774 C C . THR A 1 219 ? 11.524 4.760 -28.770 1.00 85.88 219 THR A C 1
ATOM 1776 O O . THR A 1 219 ? 11.171 5.145 -27.655 1.00 85.88 219 THR A O 1
ATOM 1779 N N . LEU A 1 220 ? 12.778 4.897 -29.197 1.00 85.88 220 LEU A N 1
ATOM 1780 C CA . LEU A 1 220 ? 13.851 5.454 -28.381 1.00 85.88 220 LEU A CA 1
ATOM 1781 C C . LEU A 1 220 ? 13.573 6.916 -27.987 1.00 85.88 220 LEU A C 1
ATOM 1783 O O . LEU A 1 220 ? 13.692 7.272 -26.814 1.00 85.88 220 LEU A O 1
ATOM 1787 N N . ARG A 1 221 ? 13.117 7.740 -28.937 1.00 84.12 221 ARG A N 1
ATOM 1788 C CA . ARG A 1 221 ? 12.732 9.139 -28.711 1.00 84.12 221 ARG A CA 1
ATOM 1789 C C . ARG A 1 221 ? 11.547 9.268 -27.757 1.00 84.12 221 ARG A C 1
ATOM 1791 O O . ARG A 1 221 ? 11.579 10.121 -26.874 1.00 84.12 221 ARG A O 1
ATOM 1798 N N . SER A 1 222 ? 10.529 8.418 -27.901 1.00 84.25 222 SER A N 1
ATOM 1799 C CA . SER A 1 222 ? 9.392 8.360 -26.971 1.00 84.25 222 SER A CA 1
ATOM 1800 C C . SER A 1 222 ? 9.859 8.030 -25.550 1.00 84.25 222 SER A C 1
ATOM 1802 O O . SER A 1 222 ? 9.535 8.741 -24.598 1.00 84.25 222 SER A O 1
ATOM 1804 N N . ASN A 1 223 ? 10.702 7.005 -25.412 1.00 84.94 223 ASN A N 1
ATOM 1805 C CA . ASN A 1 223 ? 11.222 6.553 -24.124 1.00 84.94 223 ASN A CA 1
ATOM 1806 C C . ASN A 1 223 ? 12.136 7.591 -23.453 1.00 84.94 223 ASN A C 1
ATOM 1808 O O . ASN A 1 223 ? 12.037 7.813 -22.250 1.00 84.94 223 ASN A O 1
ATOM 1812 N N . LEU A 1 224 ? 12.999 8.271 -24.212 1.00 82.31 224 LEU A N 1
ATOM 1813 C CA . LEU A 1 224 ? 13.834 9.367 -23.703 1.00 82.31 224 LEU A CA 1
ATOM 1814 C C . LEU A 1 224 ? 13.011 10.608 -23.332 1.00 82.31 224 LEU A C 1
ATOM 1816 O O . LEU A 1 224 ? 13.342 11.296 -22.361 1.00 82.31 224 LEU A O 1
ATOM 1820 N N . GLY A 1 225 ? 11.897 10.842 -24.032 1.00 76.62 225 GLY A N 1
ATOM 1821 C CA . GLY A 1 225 ? 10.926 11.886 -23.710 1.00 76.62 225 GLY A CA 1
ATOM 1822 C C . GLY A 1 225 ? 10.348 11.756 -22.297 1.00 76.62 225 GLY A C 1
ATOM 1823 O O . GLY A 1 225 ? 10.188 12.768 -21.615 1.00 76.62 225 GLY A O 1
ATOM 1824 N N . ILE A 1 226 ? 10.146 10.528 -21.799 1.00 79.44 226 ILE A N 1
ATOM 1825 C CA . ILE A 1 226 ? 9.699 10.260 -20.414 1.00 79.44 226 ILE A CA 1
ATOM 1826 C C . ILE A 1 226 ? 10.703 10.809 -19.386 1.00 79.44 226 ILE A C 1
ATOM 1828 O O . ILE A 1 226 ? 10.322 11.285 -18.316 1.00 79.44 226 ILE A O 1
ATOM 1832 N N . PHE A 1 227 ? 11.993 10.825 -19.728 1.00 77.56 227 PHE A N 1
ATOM 1833 C CA . PHE A 1 227 ? 13.056 11.384 -18.891 1.00 77.56 227 PHE A CA 1
ATOM 1834 C C . PHE A 1 227 ? 13.348 12.864 -19.169 1.00 77.56 227 PHE A C 1
ATOM 1836 O O . PHE A 1 227 ? 14.299 13.402 -18.599 1.00 77.56 227 PHE A O 1
ATOM 1843 N N . LYS A 1 228 ? 12.553 13.529 -20.023 1.00 75.06 228 LYS A N 1
ATOM 1844 C CA . LYS A 1 228 ? 12.809 14.890 -20.532 1.00 75.06 228 LYS A CA 1
ATOM 1845 C C . LYS A 1 228 ? 14.179 15.024 -21.207 1.00 75.06 228 LYS A C 1
ATOM 1847 O O . LYS A 1 228 ? 14.796 16.086 -21.163 1.00 75.06 228 LYS A O 1
ATOM 1852 N N . ILE A 1 229 ? 14.673 13.939 -21.800 1.00 79.00 229 ILE A N 1
ATOM 1853 C CA . ILE A 1 229 ? 15.911 13.941 -22.573 1.00 79.00 229 ILE A CA 1
ATOM 1854 C C . ILE A 1 229 ? 15.526 14.141 -24.033 1.00 79.00 229 ILE A C 1
ATOM 1856 O O . ILE A 1 229 ? 14.862 13.297 -24.632 1.00 79.00 229 ILE A O 1
ATOM 1860 N N . GLU A 1 230 ? 15.936 15.269 -24.606 1.00 68.44 230 GLU A N 1
ATOM 1861 C CA . GLU A 1 230 ? 15.711 15.534 -26.022 1.00 68.44 230 GLU A CA 1
ATOM 1862 C C . GLU A 1 230 ? 16.670 14.705 -26.877 1.00 68.44 230 GLU A C 1
ATOM 1864 O O . GLU A 1 230 ? 17.893 14.832 -26.780 1.00 68.44 230 GLU A O 1
ATOM 1869 N N . GLN A 1 231 ? 16.102 13.869 -27.747 1.00 72.69 231 GLN A N 1
ATOM 1870 C CA . GLN A 1 231 ? 16.839 13.219 -28.821 1.00 72.69 231 GLN A CA 1
ATOM 1871 C C . GLN A 1 231 ? 16.438 13.849 -30.162 1.00 72.69 231 GLN A C 1
ATOM 1873 O O . GLN A 1 231 ? 15.310 13.637 -30.621 1.00 72.69 231 GLN A O 1
ATOM 1878 N N . PRO A 1 232 ? 17.325 14.633 -30.802 1.00 70.56 232 PRO A N 1
ATOM 1879 C CA . PRO A 1 232 ? 17.054 15.177 -32.124 1.00 70.56 232 PRO A CA 1
ATOM 1880 C C . PRO A 1 232 ? 17.020 14.056 -33.166 1.00 70.56 232 PRO A C 1
ATOM 1882 O O . PRO A 1 232 ? 17.757 13.075 -33.050 1.00 70.56 232 PRO A O 1
ATOM 1885 N N . ALA A 1 233 ? 16.192 14.235 -34.198 1.00 70.06 233 ALA A N 1
ATOM 1886 C CA . ALA A 1 233 ? 16.110 13.293 -35.309 1.00 70.06 233 ALA A CA 1
ATOM 1887 C C . ALA A 1 233 ? 17.476 13.126 -35.997 1.00 70.06 233 ALA A C 1
ATOM 1889 O O . ALA A 1 233 ? 18.211 14.101 -36.201 1.00 70.06 233 ALA A O 1
ATOM 1890 N N . SER A 1 234 ? 17.801 11.894 -36.375 1.00 74.00 234 SER A N 1
ATOM 1891 C CA . SER A 1 234 ? 19.053 11.541 -37.028 1.00 74.00 234 SER A CA 1
ATOM 1892 C C . SER A 1 234 ? 19.151 12.209 -38.397 1.00 74.00 234 SER A C 1
ATOM 1894 O O . SER A 1 234 ? 18.380 11.927 -39.318 1.00 74.00 234 SER A O 1
ATOM 1896 N N . LYS A 1 235 ? 20.139 13.099 -38.547 1.00 73.75 235 LYS A N 1
ATOM 1897 C CA . LYS A 1 235 ? 20.436 13.761 -39.826 1.00 73.75 235 LYS A CA 1
ATOM 1898 C C . LYS A 1 235 ? 20.900 12.761 -40.888 1.00 73.75 235 LYS A C 1
ATOM 1900 O O . LYS A 1 235 ? 20.607 12.957 -42.063 1.00 73.75 235 LYS A O 1
ATOM 1905 N N . ASP A 1 236 ? 21.559 11.681 -40.478 1.00 69.88 236 ASP A N 1
ATOM 1906 C CA . ASP A 1 236 ? 22.067 10.649 -41.386 1.00 69.88 236 ASP A CA 1
ATOM 1907 C C . ASP A 1 236 ? 20.926 9.837 -42.010 1.00 69.88 236 ASP A C 1
ATOM 1909 O O . ASP A 1 236 ? 20.927 9.599 -43.216 1.00 69.88 236 ASP A O 1
ATOM 1913 N N . LEU A 1 237 ? 19.883 9.518 -41.234 1.00 71.75 237 LEU A N 1
ATOM 1914 C CA . LEU A 1 237 ? 18.679 8.868 -41.768 1.00 71.75 237 LEU A CA 1
ATOM 1915 C C . LEU A 1 237 ? 17.902 9.785 -42.720 1.00 71.75 237 LEU A C 1
ATOM 1917 O O . LEU A 1 237 ? 17.452 9.335 -43.771 1.00 71.75 237 LEU A O 1
ATOM 1921 N N . GLN A 1 238 ? 17.808 11.083 -42.409 1.00 74.38 238 GLN A N 1
ATOM 1922 C CA . GLN A 1 238 ? 17.203 12.066 -43.319 1.00 74.38 238 GLN A CA 1
ATOM 1923 C C . GLN A 1 238 ? 17.987 12.213 -44.630 1.00 74.38 238 GLN A C 1
ATOM 1925 O O . GLN A 1 238 ? 17.399 12.443 -45.687 1.00 74.38 238 GLN A O 1
ATOM 1930 N N . ASN A 1 239 ? 19.315 12.098 -44.576 1.00 68.38 239 ASN A N 1
ATOM 1931 C CA . ASN A 1 239 ? 20.161 12.128 -45.765 1.00 68.38 239 ASN A CA 1
ATOM 1932 C C . ASN A 1 239 ? 19.992 10.850 -46.598 1.00 68.38 239 ASN A C 1
ATOM 1934 O O . ASN A 1 239 ? 19.885 10.941 -47.817 1.00 68.38 239 ASN A O 1
ATOM 1938 N N . LEU A 1 240 ? 19.882 9.682 -45.963 1.00 64.56 240 LEU A N 1
ATOM 1939 C CA . LEU A 1 240 ? 19.619 8.412 -46.646 1.00 64.56 240 LEU A CA 1
ATOM 1940 C C . LEU A 1 240 ? 18.235 8.365 -47.317 1.00 64.56 240 LEU A C 1
ATOM 1942 O O . LEU A 1 240 ? 18.110 7.832 -48.419 1.00 64.56 240 LEU A O 1
ATOM 1946 N N . GLU A 1 241 ? 17.203 8.969 -46.722 1.00 64.88 241 GLU A N 1
ATOM 1947 C CA . GLU A 1 241 ? 15.881 9.109 -47.359 1.00 64.88 241 GLU A CA 1
ATOM 1948 C C . GLU A 1 241 ? 15.929 9.960 -48.632 1.00 64.88 241 GLU A C 1
ATOM 1950 O O . GLU A 1 241 ? 15.310 9.614 -49.634 1.00 64.88 241 GLU A O 1
ATOM 1955 N N . LYS A 1 242 ? 16.692 11.058 -48.623 1.00 63.69 242 LYS A N 1
ATOM 1956 C CA . LYS A 1 242 ? 16.815 11.945 -49.792 1.00 63.69 242 LYS A CA 1
ATOM 1957 C C . LYS A 1 242 ? 17.525 11.299 -50.977 1.00 63.69 242 LYS A C 1
ATOM 1959 O O . LYS A 1 242 ? 17.321 11.745 -52.097 1.00 63.69 242 LYS A O 1
ATOM 1964 N N . VAL A 1 243 ? 18.383 10.311 -50.726 1.00 57.94 243 VAL A N 1
ATOM 1965 C CA . VAL A 1 243 ? 19.175 9.640 -51.770 1.00 57.94 243 VAL A CA 1
ATOM 1966 C C . VAL A 1 243 ? 18.526 8.321 -52.221 1.00 57.94 243 VAL A C 1
ATOM 1968 O O . VAL A 1 243 ? 18.874 7.796 -53.273 1.00 57.94 243 VAL A O 1
ATOM 1971 N N . SER A 1 244 ? 17.570 7.784 -51.453 1.00 50.53 244 SER A N 1
ATOM 1972 C CA . SER A 1 244 ? 16.855 6.534 -51.768 1.00 50.53 244 SER A CA 1
ATOM 1973 C C . SER A 1 244 ? 15.460 6.723 -52.388 1.00 50.53 244 SER A C 1
ATOM 1975 O O . SER A 1 244 ? 14.870 5.729 -52.837 1.00 50.53 244 SER A O 1
ATOM 1977 N N . CYS A 1 245 ? 14.940 7.955 -52.421 1.00 41.94 245 CYS A N 1
ATOM 1978 C CA . CYS A 1 245 ? 13.741 8.384 -53.159 1.00 41.94 245 CYS A CA 1
ATOM 1979 C C . CYS A 1 245 ? 14.106 8.888 -54.558 1.00 41.94 245 CYS A C 1
ATOM 1981 O O . CYS A 1 245 ? 13.389 8.491 -55.503 1.00 41.94 245 CYS A O 1
#

InterPro domains:
  IPR026983 Dynein heavy chain [PTHR46961] (11-242)
  IPR056759 Dynein axonemal heavy chain 2/5/8, coiled-coil domain [PF25007] (50-166)

Organism: Marmota monax (NCBI:txid9995)

Secondary structure (DSSP, 8-state):
-HHHHHHHHHHHHHHHHHHHS-SEEEETTEEEE-HHHHHHHHHHHHHHHHHHHHHHHHHHHHHHHHHHHHHHHHHHHHHSPP-SHHHHHHHHHHHHHHHHHHHHHHHHHHHHHHHHHHHHHTT----HHHHHHHHHHHHHHHHHHHHHHHHHHHHHHHHHHHHHHHHHHHHHHHHHHHHHHHHHHHHSS-STTS-HHHHHHHHHHHHHHHHHHHHHHHHHHHHHHHTT---PPPHHHHHHHHHH-

pLDDT: mean 85.74, std 11.56, range [38.47, 97.06]

Sequence (245 aa):
MLVQIWGSYSYTEVANNVQKEETVLNIQFVLLDCSHLKFSLVQHCNEWQNKFTTLLKEMAAGRLLELHTYLKENAEKISRLPQTLEELGVSLQLMDTLQHDLPNVESQIPPIHEQFTILEKYEVPVPDDVLEMLDSLNGEWVAFQQTLMESEQMLKKHKEKFKTGLIHSADDFKKKAHNLLEDFSFKGPFTSSVGYVVALEQIAQLRAMLMAMREEENTLRSNLGIFKIEQPASKDLQNLEKVSC

Foldseek 3Di:
DVVLVVLLVVLVVQLVVLVPDDQWDDDPPDIDGCVVVNVVSNVVSVVVNVVSLVVLLVVLLVLLVVLLCVLVVLLVLLLDQDPDLVSLVVSVVSLVVCVVCLVVSVVSLVVSVVSVVVSVVVVNDDDPVSVVSNVCNVVSSVVSVVSSVVSVVSSVVVVVVLLVVLVVLLVVLLVVLVVLLVCCVPVQPPDPPDDPVVNVVVLVVSVVVLVVSVVVVVVSQVSVVVVVHHDDDHPSSVVVVVVSD